Protein AF-A0A1T3NT53-F1 (afdb_monomer)

Solvent-accessible surface area (backbone atoms only — not comparable to full-atom values): 17287 Å² total; per-residue (Å²): 133,86,81,54,71,48,75,39,47,66,68,59,32,56,78,55,38,51,84,68,82,44,51,79,44,78,44,84,74,41,75,84,52,91,59,33,28,37,35,36,34,31,30,62,44,86,91,80,68,48,35,35,34,42,65,37,42,43,43,64,45,98,89,48,84,65,70,48,59,88,50,85,56,36,73,25,37,61,54,78,95,68,96,74,90,78,87,74,89,68,86,76,74,94,71,87,86,68,98,66,94,83,79,53,74,70,55,55,55,54,50,51,54,48,54,55,50,52,51,55,50,52,40,55,74,72,70,51,88,70,52,80,60,59,58,50,51,55,51,53,49,54,60,49,54,56,60,65,54,74,60,89,73,89,84,92,77,83,85,65,83,82,74,54,56,33,58,51,16,38,50,26,16,52,52,28,38,52,43,7,50,50,43,64,69,53,81,60,87,83,59,78,43,68,69,79,65,60,71,75,77,59,59,55,91,88,47,90,88,61,76,72,61,61,53,42,45,52,55,99,85,76,55,78,78,46,82,55,81,74,65,100,70,77,74,96,73,83,55,55,66,43,59,54,46,49,6,50,78,36,32,68,58,12,39,53,54,16,54,52,34,48,71,43,17,85,72,54,48,67,63,59,38,40,52,18,23,29,52,67,68,42,82,106

Structure (mmCIF, N/CA/C/O backbone):
data_AF-A0A1T3NT53-F1
#
_entry.id   AF-A0A1T3NT53-F1
#
loop_
_atom_site.group_PDB
_atom_site.id
_atom_site.type_symbol
_atom_site.label_atom_id
_atom_site.label_alt_id
_atom_site.label_comp_id
_atom_site.label_asym_id
_atom_site.label_entity_id
_atom_site.label_seq_id
_atom_site.pdbx_PDB_ins_code
_atom_site.Cartn_x
_atom_site.Cartn_y
_atom_site.Cartn_z
_atom_site.occupancy
_atom_site.B_iso_or_equiv
_atom_site.auth_seq_id
_atom_site.auth_comp_id
_atom_site.auth_asym_id
_atom_site.auth_atom_id
_atom_site.pdbx_PDB_model_num
ATOM 1 N N . MET A 1 1 ? -25.130 10.216 7.997 1.00 65.50 1 MET A N 1
ATOM 2 C CA . MET A 1 1 ? 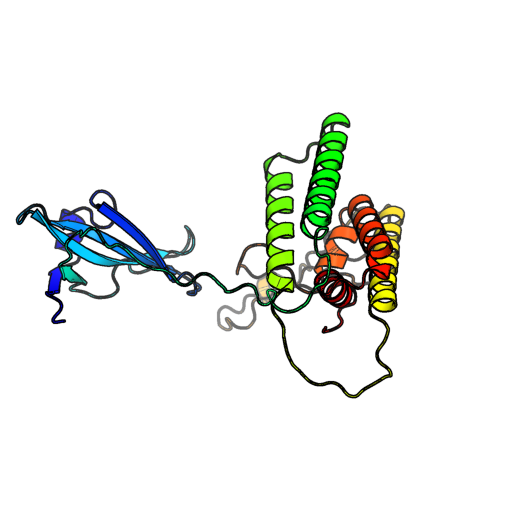-25.277 9.164 9.024 1.00 65.50 1 MET A CA 1
ATOM 3 C C . MET A 1 1 ? -24.486 9.624 10.227 1.00 65.50 1 MET A C 1
ATOM 5 O O . MET A 1 1 ? -23.387 10.117 10.024 1.00 65.50 1 MET A O 1
ATOM 9 N N . THR A 1 2 ? -25.055 9.567 11.427 1.00 86.31 2 THR A N 1
ATOM 10 C CA . THR A 1 2 ? -24.303 9.892 12.645 1.00 86.31 2 THR A CA 1
ATOM 11 C C . THR A 1 2 ? -23.442 8.686 12.985 1.00 86.31 2 THR A C 1
ATOM 13 O O . THR A 1 2 ? -23.982 7.598 13.173 1.00 86.31 2 THR A O 1
ATOM 16 N N . GLU A 1 3 ? -22.126 8.858 12.998 1.00 92.56 3 GLU A N 1
ATOM 17 C CA . GLU A 1 3 ? -21.204 7.818 13.446 1.00 92.56 3 GLU A CA 1
ATOM 18 C C . GLU A 1 3 ? -21.276 7.720 14.971 1.00 92.56 3 GLU A C 1
ATOM 20 O O . GLU A 1 3 ? -21.246 8.734 15.671 1.00 92.56 3 GLU A O 1
ATOM 25 N N . ILE A 1 4 ? -21.426 6.501 15.484 1.00 96.25 4 ILE A N 1
ATOM 26 C CA . ILE A 1 4 ? -21.336 6.240 16.919 1.00 96.25 4 ILE A CA 1
ATOM 27 C C . ILE A 1 4 ? -19.853 6.053 17.217 1.00 96.25 4 ILE A C 1
ATOM 29 O O . ILE A 1 4 ? -19.230 5.133 16.688 1.00 96.25 4 ILE A O 1
ATOM 33 N N . THR A 1 5 ? -19.287 6.940 18.028 1.00 97.00 5 THR A N 1
ATOM 34 C CA . THR A 1 5 ? -17.874 6.894 18.401 1.00 97.00 5 THR A CA 1
ATOM 35 C C . THR A 1 5 ? -17.696 6.500 19.860 1.00 97.00 5 THR A C 1
ATOM 37 O O . THR A 1 5 ? -18.559 6.746 20.707 1.00 97.00 5 THR A O 1
ATOM 40 N N . ARG A 1 6 ? -16.551 5.886 20.152 1.00 97.69 6 ARG A N 1
ATOM 41 C CA . ARG A 1 6 ? -16.070 5.597 21.502 1.00 97.69 6 ARG A CA 1
ATOM 42 C C . ARG A 1 6 ? -14.587 5.926 21.575 1.00 97.69 6 ARG A C 1
ATOM 44 O O . ARG A 1 6 ? -13.857 5.685 20.623 1.00 97.69 6 ARG A O 1
ATOM 51 N N . THR A 1 7 ? -14.157 6.492 22.689 1.00 97.88 7 THR A N 1
ATOM 52 C CA . THR A 1 7 ? -12.749 6.790 22.948 1.00 97.88 7 THR A CA 1
ATOM 53 C C . THR A 1 7 ? -12.118 5.673 23.765 1.00 97.88 7 THR A C 1
ATOM 55 O O . THR A 1 7 ? -12.769 5.180 24.687 1.00 97.88 7 THR A O 1
ATOM 58 N N . PHE A 1 8 ? -10.878 5.326 23.440 1.00 97.75 8 PHE A N 1
ATOM 59 C CA . PHE A 1 8 ? -10.041 4.392 24.189 1.00 97.75 8 PHE A CA 1
ATOM 60 C C . PHE A 1 8 ? -8.712 5.064 24.528 1.00 97.75 8 PHE A C 1
ATOM 62 O O . PHE A 1 8 ? -8.150 5.745 23.670 1.00 97.75 8 PHE A O 1
ATOM 69 N N . THR A 1 9 ? -8.212 4.916 25.750 1.00 98.12 9 THR A N 1
ATOM 70 C CA . THR A 1 9 ? -6.829 5.322 26.058 1.00 98.12 9 THR A CA 1
ATOM 71 C C . THR A 1 9 ? -5.839 4.328 25.453 1.00 98.12 9 THR A C 1
ATOM 73 O O . THR A 1 9 ? -6.219 3.226 25.054 1.00 98.12 9 THR A O 1
ATOM 76 N N . HIS A 1 10 ? -4.559 4.700 25.378 1.00 97.19 10 HIS A N 1
ATOM 77 C CA . HIS A 1 10 ? -3.515 3.765 24.931 1.00 97.19 10 HIS A CA 1
ATOM 78 C C . HIS A 1 10 ? -3.434 2.545 25.852 1.00 97.19 10 HIS A C 1
ATOM 80 O O . HIS A 1 10 ? -3.471 1.428 25.353 1.00 97.19 10 HIS A O 1
ATOM 86 N N . ASP A 1 11 ? -3.475 2.753 27.173 1.00 97.81 11 ASP A N 1
ATOM 87 C CA . ASP A 1 11 ? -3.488 1.666 28.163 1.00 97.81 11 ASP A CA 1
ATOM 88 C C . ASP A 1 11 ? -4.667 0.696 27.951 1.00 97.81 11 ASP A C 1
ATOM 90 O O . ASP A 1 11 ? -4.495 -0.517 28.023 1.00 97.81 11 ASP A O 1
ATOM 94 N N . GLU A 1 12 ? -5.867 1.210 27.650 1.00 97.56 12 GLU A N 1
ATOM 95 C CA . GLU A 1 12 ? -7.035 0.365 27.371 1.00 97.56 12 GLU A CA 1
ATOM 96 C C . GLU A 1 12 ? -6.852 -0.466 26.093 1.00 97.56 12 GLU A C 1
ATOM 98 O O . GLU A 1 12 ? -7.327 -1.596 26.033 1.00 97.56 12 GLU A O 1
ATOM 103 N N . LEU A 1 13 ? -6.194 0.071 25.060 1.00 97.12 13 LEU A N 1
ATOM 104 C CA . LEU A 1 13 ? -5.927 -0.667 23.819 1.00 97.12 13 LEU A CA 1
ATOM 105 C C . LEU A 1 13 ? -4.811 -1.701 23.992 1.00 97.12 13 LEU A C 1
ATOM 107 O O . LEU A 1 13 ? -4.937 -2.804 23.460 1.00 97.12 13 LEU A O 1
ATOM 111 N N . ASP A 1 14 ? -3.787 -1.383 24.781 1.00 96.56 14 ASP A N 1
ATOM 112 C CA . ASP A 1 14 ? -2.705 -2.306 25.131 1.00 96.56 14 ASP A CA 1
ATOM 113 C C . ASP A 1 14 ? -3.233 -3.480 25.974 1.00 96.56 14 ASP A C 1
ATOM 115 O O . ASP A 1 14 ? -2.904 -4.635 25.709 1.00 96.56 14 ASP A O 1
ATOM 119 N N . GLU A 1 15 ? -4.124 -3.228 26.943 1.00 97.44 15 GLU A N 1
ATOM 120 C CA . GLU A 1 15 ? -4.807 -4.287 27.708 1.00 97.44 15 GLU A CA 1
ATOM 121 C C . GLU A 1 15 ? -5.667 -5.204 26.821 1.00 97.44 15 GLU A C 1
ATOM 123 O O . GLU A 1 15 ? -5.891 -6.372 27.152 1.00 97.44 15 GLU A O 1
ATOM 128 N N . LEU A 1 16 ? -6.155 -4.674 25.699 1.00 96.56 16 LEU A N 1
ATOM 129 C CA . LEU A 1 16 ? -6.928 -5.398 24.695 1.00 96.56 16 LEU A CA 1
ATOM 130 C C . LEU A 1 16 ? -6.061 -6.023 23.596 1.00 96.56 16 LEU A C 1
ATOM 132 O O . LEU A 1 16 ? -6.639 -6.578 22.667 1.00 96.56 16 LEU A O 1
ATOM 136 N N . ASP A 1 17 ? -4.732 -5.912 23.666 1.00 96.88 17 ASP A N 1
ATOM 137 C CA . ASP A 1 17 ? -3.767 -6.289 22.620 1.00 96.88 17 ASP A CA 1
ATOM 138 C C . ASP A 1 17 ? -4.184 -5.845 21.202 1.00 96.88 17 ASP A C 1
ATOM 140 O O . ASP A 1 17 ? -4.142 -6.583 20.211 1.00 96.88 17 ASP A O 1
ATOM 144 N N . VAL A 1 18 ? -4.652 -4.602 21.108 1.00 96.06 18 VAL A N 1
ATOM 145 C CA . VAL A 1 18 ? -5.029 -3.938 19.860 1.00 96.06 18 VAL A CA 1
ATOM 146 C C . VAL A 1 18 ? -3.888 -2.990 19.482 1.00 96.06 18 VAL A C 1
ATOM 148 O O . VAL A 1 18 ? -3.525 -2.160 20.307 1.00 96.06 18 VAL A O 1
ATOM 151 N N . PRO A 1 19 ? -3.325 -3.058 18.259 1.00 94.69 19 PRO A N 1
ATOM 152 C CA . PRO A 1 19 ? -3.887 -3.669 17.055 1.00 94.69 19 PRO A CA 1
ATOM 153 C C . PRO A 1 19 ? -3.245 -5.014 16.654 1.00 94.69 19 PRO A C 1
ATOM 155 O O . PRO A 1 19 ? -3.213 -5.323 15.465 1.00 94.69 19 PRO A O 1
ATOM 158 N N . PHE A 1 20 ? -2.712 -5.810 17.588 1.00 92.25 20 PHE A N 1
ATOM 159 C CA . PHE A 1 20 ? -1.919 -7.001 17.250 1.00 92.25 20 PHE A CA 1
ATOM 160 C C . PHE A 1 20 ? -2.741 -8.304 17.238 1.00 92.25 20 PHE A C 1
ATOM 162 O O . PHE A 1 20 ? -3.079 -8.791 16.157 1.00 92.25 20 PHE A O 1
ATOM 169 N N . GLU A 1 21 ? -3.080 -8.900 18.384 1.00 91.50 21 GLU A N 1
ATOM 170 C CA . GLU A 1 21 ? -3.730 -10.224 18.429 1.00 91.50 21 GLU A CA 1
ATOM 171 C C . GLU A 1 21 ? -5.250 -10.168 18.211 1.00 91.50 21 GLU A C 1
ATOM 173 O O . GLU A 1 21 ? -5.842 -11.104 17.665 1.00 91.50 21 GLU A O 1
ATOM 178 N N . HIS A 1 22 ? -5.910 -9.075 18.602 1.00 91.00 22 HIS A N 1
ATOM 179 C CA . HIS A 1 22 ? -7.378 -9.021 18.693 1.00 91.00 22 HIS A CA 1
ATOM 180 C C . HIS A 1 22 ? -8.102 -8.346 17.513 1.00 91.00 22 HIS A C 1
ATOM 182 O O . HIS A 1 22 ? -9.292 -8.012 17.599 1.00 91.00 22 HIS A O 1
ATOM 188 N N . MET A 1 23 ? -7.424 -8.211 16.373 1.00 94.69 23 MET A N 1
ATOM 189 C CA . MET A 1 23 ? -8.011 -7.679 15.142 1.00 94.69 23 MET A CA 1
ATOM 190 C C . MET A 1 23 ? -8.844 -8.734 14.401 1.00 94.69 23 MET A C 1
ATOM 192 O O . MET A 1 23 ? -8.416 -9.860 14.168 1.00 94.69 23 MET A O 1
ATOM 196 N N . VAL A 1 24 ? -10.058 -8.355 14.002 1.00 92.94 24 VAL A N 1
ATOM 197 C CA . VAL A 1 24 ? -10.951 -9.153 13.146 1.00 92.94 24 VAL A CA 1
ATOM 198 C C . VAL A 1 24 ? -10.640 -8.904 11.671 1.00 92.94 24 VAL A C 1
ATOM 200 O O . VAL A 1 24 ? -10.678 -9.828 10.862 1.00 92.94 24 VAL A O 1
ATOM 203 N N . GLU A 1 25 ? -10.332 -7.655 11.325 1.00 90.56 25 GLU A N 1
ATOM 204 C CA . GLU A 1 25 ? -9.978 -7.225 9.972 1.00 90.56 25 GLU A CA 1
ATOM 205 C C . GLU A 1 25 ? -8.899 -6.139 10.042 1.00 90.56 25 GLU A C 1
ATOM 207 O O . GLU A 1 25 ? -8.938 -5.279 10.924 1.00 90.56 25 GLU A O 1
ATOM 212 N N . GLU A 1 26 ? -7.976 -6.145 9.083 1.00 92.94 26 GLU A N 1
ATOM 213 C CA . GLU A 1 26 ? -6.917 -5.147 8.931 1.00 92.94 26 GLU A CA 1
ATOM 214 C C . GLU A 1 26 ? -6.724 -4.814 7.451 1.00 92.94 26 GLU A C 1
ATOM 216 O O . GLU A 1 26 ? -6.698 -5.697 6.591 1.00 92.94 26 GLU A O 1
ATOM 221 N N . HIS A 1 27 ? -6.562 -3.526 7.162 1.00 90.81 27 HIS A N 1
ATOM 222 C CA . HIS A 1 27 ? -6.283 -3.009 5.834 1.00 90.81 27 HIS A CA 1
ATOM 223 C C . HIS A 1 27 ? -5.247 -1.887 5.910 1.00 90.81 27 HIS A C 1
ATOM 225 O O . HIS A 1 27 ? -5.360 -0.953 6.705 1.00 90.81 27 HIS A O 1
ATOM 231 N N . VAL A 1 28 ? -4.261 -1.929 5.016 1.00 91.69 28 VAL A N 1
ATOM 232 C CA . VAL A 1 28 ? -3.346 -0.802 4.813 1.00 91.69 28 VAL A CA 1
ATOM 233 C C . VAL A 1 28 ? -4.083 0.264 4.004 1.00 91.69 28 VAL A C 1
ATOM 235 O O . VAL A 1 28 ? -4.502 0.008 2.876 1.00 91.69 28 VAL A O 1
ATOM 238 N N . THR A 1 29 ? -4.264 1.451 4.584 1.00 88.00 29 THR A N 1
ATOM 239 C CA . THR A 1 29 ? -5.048 2.536 3.964 1.00 88.00 29 THR A CA 1
ATOM 240 C C . THR A 1 29 ? -4.194 3.561 3.238 1.00 88.00 29 THR A C 1
ATOM 242 O O . THR A 1 29 ? -4.645 4.122 2.242 1.00 88.00 29 THR A O 1
ATOM 245 N N . ASP A 1 30 ? -2.971 3.804 3.709 1.00 85.19 30 ASP A N 1
ATOM 246 C CA . ASP A 1 30 ? -2.082 4.796 3.111 1.00 85.19 30 ASP A CA 1
ATOM 247 C C . ASP A 1 30 ? -0.613 4.375 3.229 1.00 85.19 30 ASP A C 1
ATOM 249 O O . ASP A 1 30 ? -0.097 4.166 4.330 1.00 85.19 30 ASP A O 1
ATOM 253 N N . THR A 1 31 ? 0.060 4.274 2.081 1.00 84.88 31 THR A N 1
ATOM 254 C CA . THR A 1 31 ? 1.500 3.996 1.961 1.00 84.88 31 THR A CA 1
ATOM 255 C C . THR A 1 31 ? 2.276 5.169 1.357 1.00 84.88 31 THR A C 1
ATOM 257 O O . THR A 1 31 ? 3.417 5.000 0.931 1.00 84.88 31 THR A O 1
ATOM 260 N N . SER A 1 32 ? 1.653 6.342 1.226 1.00 81.75 32 SER A N 1
ATOM 261 C CA . SER A 1 32 ? 2.259 7.530 0.613 1.00 81.75 32 SER A CA 1
ATOM 262 C C . SER A 1 32 ? 3.238 8.251 1.543 1.00 81.75 32 SER A C 1
ATOM 264 O O . SER A 1 32 ? 4.080 9.026 1.081 1.00 81.75 32 SER A O 1
ATOM 266 N N . HIS A 1 33 ? 3.168 7.987 2.848 1.00 84.94 33 HIS A N 1
ATOM 267 C CA . HIS A 1 33 ? 4.083 8.566 3.819 1.00 84.94 33 HIS A CA 1
ATOM 268 C C . HIS A 1 33 ? 5.464 7.904 3.754 1.00 84.94 33 HIS A C 1
ATOM 270 O O . HIS A 1 33 ? 5.614 6.698 3.586 1.00 84.94 33 HIS A O 1
ATOM 276 N N . ARG A 1 34 ? 6.509 8.724 3.913 1.00 87.12 34 ARG A N 1
ATOM 277 C CA . ARG A 1 34 ? 7.907 8.279 3.804 1.00 87.12 34 ARG A CA 1
ATOM 278 C C . ARG A 1 34 ? 8.363 7.397 4.975 1.00 87.12 34 ARG A C 1
ATOM 280 O O . ARG A 1 34 ? 9.280 6.600 4.798 1.00 87.12 34 ARG A O 1
ATOM 287 N N . TRP A 1 35 ? 7.778 7.589 6.157 1.00 91.75 35 TRP A N 1
ATOM 288 C CA . TRP A 1 35 ? 8.306 7.066 7.426 1.00 91.75 35 TRP A CA 1
ATOM 289 C C . TRP A 1 35 ? 7.368 6.087 8.145 1.00 91.75 35 TRP A C 1
ATOM 291 O O . TRP A 1 35 ? 7.802 5.387 9.051 1.00 91.75 35 TRP A O 1
ATOM 301 N N . HIS A 1 36 ? 6.102 6.012 7.742 1.00 94.12 36 HIS A N 1
ATOM 302 C CA . HIS A 1 36 ? 5.119 5.097 8.316 1.00 94.12 36 HIS A CA 1
ATOM 303 C C . HIS A 1 36 ? 4.082 4.700 7.265 1.00 94.12 36 HIS A C 1
ATOM 305 O O . HIS A 1 36 ? 3.949 5.352 6.231 1.00 94.12 36 HIS A O 1
ATOM 311 N N . THR A 1 37 ? 3.322 3.654 7.542 1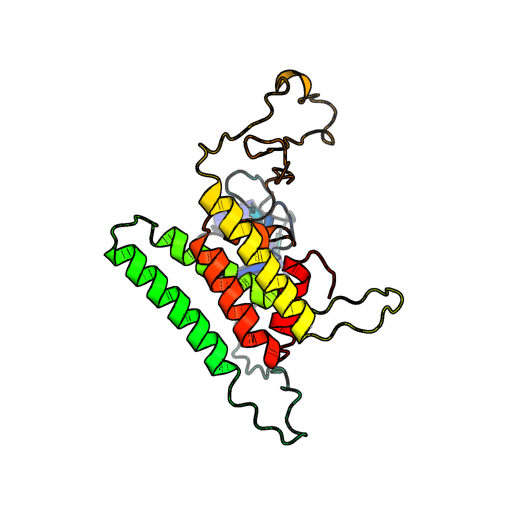.00 95.88 37 THR A N 1
ATOM 312 C CA . THR A 1 37 ? 2.096 3.295 6.831 1.00 95.88 37 THR A CA 1
ATOM 313 C C . THR A 1 37 ? 0.915 3.498 7.766 1.00 95.88 37 THR A C 1
ATOM 315 O O . THR A 1 37 ? 1.019 3.242 8.965 1.00 95.88 37 THR A O 1
ATOM 318 N N . THR A 1 38 ? -0.213 3.977 7.240 1.00 96.12 38 THR A N 1
ATOM 319 C CA . THR A 1 38 ? -1.447 4.091 8.030 1.00 96.12 38 THR A CA 1
ATOM 320 C C . THR A 1 38 ? -2.293 2.849 7.823 1.00 96.12 38 THR A C 1
ATOM 322 O O . THR A 1 38 ? -2.695 2.529 6.698 1.00 96.12 38 THR A O 1
ATOM 325 N N . HIS A 1 39 ? -2.605 2.178 8.919 1.00 96.38 39 HIS A N 1
ATOM 326 C CA . HIS A 1 39 ? -3.442 0.994 8.960 1.00 96.38 39 HIS A CA 1
ATOM 327 C C . HIS A 1 39 ? -4.823 1.370 9.501 1.00 96.38 39 HIS A C 1
ATOM 329 O O . HIS A 1 39 ? -4.972 2.302 10.295 1.00 96.38 39 HIS A O 1
ATOM 335 N N . GLU A 1 40 ? -5.845 0.670 9.030 1.00 96.88 40 GLU A N 1
ATOM 336 C CA . GLU A 1 40 ? -7.198 0.709 9.573 1.00 96.88 40 GLU A CA 1
ATOM 337 C C . GLU A 1 40 ? -7.647 -0.722 9.822 1.00 96.88 40 GLU A C 1
ATOM 339 O O . GLU A 1 40 ? -7.394 -1.619 9.019 1.00 96.88 40 GLU A O 1
ATOM 344 N N . GLY A 1 41 ? -8.346 -0.943 10.922 1.00 96.62 41 GLY A N 1
ATOM 345 C CA . GLY A 1 41 ? -8.814 -2.275 11.245 1.00 96.62 41 GLY A CA 1
ATOM 346 C C . GLY A 1 41 ? -9.932 -2.264 12.262 1.00 96.62 41 GLY A C 1
ATOM 347 O O . GLY A 1 41 ? -10.247 -1.233 12.860 1.00 96.62 41 GLY A O 1
ATOM 348 N N . VAL A 1 42 ? -10.557 -3.425 12.410 1.00 97.88 42 VAL A N 1
ATOM 349 C CA . VAL A 1 42 ? -11.729 -3.640 13.251 1.00 97.88 42 VAL A CA 1
ATOM 350 C C . VAL A 1 42 ? -11.389 -4.668 14.317 1.00 97.88 42 VAL A C 1
ATOM 352 O O . VAL A 1 42 ? -10.977 -5.771 13.977 1.00 97.88 42 VAL A O 1
ATOM 355 N N . PHE A 1 43 ? -11.612 -4.347 15.589 1.00 97.69 43 PHE A N 1
ATOM 356 C CA . PHE A 1 43 ? -11.509 -5.298 16.701 1.00 97.69 43 PHE A CA 1
ATOM 357 C C . PHE A 1 43 ? -12.869 -5.489 17.377 1.00 97.69 43 PHE A C 1
ATOM 359 O O . PHE A 1 43 ? -13.775 -4.662 17.229 1.00 97.69 43 PHE A O 1
ATOM 366 N N . ARG A 1 44 ? -13.029 -6.585 18.125 1.00 97.62 44 ARG A N 1
ATOM 367 C CA . ARG A 1 44 ? -14.233 -6.854 18.924 1.00 97.62 44 ARG A CA 1
ATOM 368 C C . ARG A 1 44 ? -13.947 -6.592 20.398 1.00 97.62 44 ARG A C 1
ATOM 370 O O . ARG A 1 44 ? -13.130 -7.282 20.995 1.00 97.62 44 ARG A O 1
ATOM 377 N N . HIS A 1 45 ? -14.652 -5.644 21.006 1.00 97.19 45 HIS A N 1
ATOM 378 C CA . HIS A 1 45 ? -14.445 -5.305 22.411 1.00 97.19 45 HIS A CA 1
ATOM 379 C C . HIS A 1 45 ? -15.019 -6.405 23.331 1.00 97.19 45 HIS A C 1
ATOM 381 O O . HIS A 1 45 ? -16.198 -6.756 23.209 1.00 97.19 45 HIS A O 1
ATOM 387 N N . PRO A 1 46 ? -14.241 -6.959 24.279 1.00 96.31 46 PRO A N 1
ATOM 388 C CA . PRO A 1 46 ? -14.641 -8.144 25.042 1.00 96.31 46 PRO A CA 1
ATOM 389 C C . PRO A 1 46 ? -15.787 -7.884 26.028 1.00 96.31 46 PRO A C 1
ATOM 391 O O . PRO A 1 46 ? -16.584 -8.785 26.282 1.00 96.31 46 PRO A O 1
ATOM 394 N N . ALA A 1 47 ? -15.912 -6.665 26.568 1.00 96.56 47 ALA A N 1
ATOM 395 C CA . ALA A 1 47 ? -16.919 -6.377 27.597 1.00 96.56 47 ALA A CA 1
ATOM 396 C C . ALA A 1 47 ? -18.352 -6.222 27.053 1.00 96.56 47 ALA A C 1
ATOM 398 O O . ALA A 1 47 ? -19.310 -6.531 27.757 1.00 96.56 47 ALA A O 1
ATOM 399 N N . ASP A 1 48 ? -18.516 -5.730 25.821 1.00 97.00 48 ASP A N 1
ATOM 400 C CA . ASP A 1 48 ? -19.831 -5.459 25.212 1.00 97.00 48 ASP A CA 1
ATOM 401 C C . ASP A 1 48 ? -20.079 -6.265 23.928 1.00 97.00 48 ASP A C 1
ATOM 403 O O . ASP A 1 48 ? -21.206 -6.312 23.431 1.00 97.00 48 ASP A O 1
ATOM 407 N N . GLY A 1 49 ? -19.047 -6.931 23.401 1.00 96.75 49 GLY A N 1
ATOM 408 C CA . GLY A 1 49 ? -19.107 -7.743 22.197 1.00 96.75 49 GLY A CA 1
ATOM 409 C C . GLY A 1 49 ? -19.280 -6.953 20.898 1.00 96.75 49 GLY A C 1
ATOM 410 O O . GLY A 1 49 ? -19.511 -7.602 19.873 1.00 96.75 49 GLY A O 1
ATOM 411 N N . ARG A 1 50 ? -19.198 -5.615 20.924 1.00 97.69 50 ARG A N 1
ATOM 412 C CA . ARG A 1 50 ? -19.343 -4.733 19.753 1.00 97.69 50 ARG A CA 1
ATOM 413 C C . ARG A 1 50 ? -18.039 -4.633 18.970 1.00 97.69 50 ARG A C 1
ATOM 415 O O . ARG A 1 50 ? -16.970 -4.941 19.492 1.00 97.69 50 ARG A O 1
ATOM 422 N N . HIS A 1 51 ? -18.137 -4.206 17.713 1.00 98.12 51 HIS A N 1
ATOM 423 C CA . HIS A 1 51 ? -16.979 -4.033 16.843 1.00 98.12 51 HIS A CA 1
ATOM 424 C C . HIS A 1 51 ? -16.638 -2.558 16.697 1.00 98.12 51 HIS A C 1
ATOM 426 O O . HIS A 1 51 ? -17.523 -1.721 16.510 1.00 98.12 51 HIS A O 1
ATOM 432 N N . TYR A 1 52 ? -15.349 -2.259 16.764 1.00 98.00 52 TYR A N 1
ATOM 433 C CA . TYR A 1 52 ? -14.828 -0.906 16.723 1.00 98.00 52 TYR A CA 1
ATOM 434 C C . TYR A 1 52 ? -13.723 -0.818 15.686 1.00 98.00 52 TYR A C 1
ATOM 436 O O . TYR A 1 52 ? -12.811 -1.641 15.659 1.00 98.00 52 TYR A O 1
ATOM 444 N N . ARG A 1 53 ? -13.828 0.192 14.829 1.00 97.88 53 ARG A N 1
ATOM 445 C CA . ARG A 1 53 ? -12.852 0.519 13.803 1.00 97.88 53 ARG A CA 1
ATOM 446 C C . ARG A 1 53 ? -11.912 1.604 14.299 1.00 97.88 53 ARG A C 1
ATOM 448 O O . ARG A 1 53 ? -12.380 2.643 14.770 1.00 97.88 53 ARG A O 1
ATOM 455 N N . ILE A 1 54 ? -10.617 1.371 14.150 1.00 97.62 54 ILE A N 1
ATOM 456 C CA . ILE A 1 54 ? -9.536 2.258 14.591 1.00 97.62 54 ILE A CA 1
ATOM 457 C C . ILE A 1 54 ? -8.496 2.436 13.489 1.00 97.62 54 ILE A C 1
ATOM 459 O O . ILE A 1 54 ? -8.445 1.652 12.540 1.00 97.62 54 ILE A O 1
ATOM 463 N N . ARG A 1 55 ? -7.655 3.464 13.633 1.00 97.25 55 ARG A N 1
ATOM 464 C CA . ARG A 1 55 ? -6.521 3.736 12.746 1.00 97.25 55 ARG A CA 1
ATOM 465 C C . ARG A 1 55 ? -5.246 3.873 13.569 1.00 97.25 55 ARG A C 1
ATOM 467 O O . ARG A 1 55 ? -5.271 4.526 14.610 1.00 97.25 55 ARG A O 1
ATOM 474 N N . TRP A 1 56 ? -4.159 3.290 13.082 1.00 97.31 56 TRP A N 1
ATOM 475 C CA . TRP A 1 56 ? -2.838 3.342 13.713 1.00 97.31 56 TRP A CA 1
ATOM 476 C C . TRP A 1 56 ? -1.741 3.470 12.657 1.00 97.31 56 TRP A C 1
ATOM 478 O O . TRP A 1 56 ? -1.995 3.325 11.455 1.00 97.31 56 TRP A O 1
ATOM 488 N N . GLN A 1 57 ? -0.528 3.779 13.101 1.00 96.81 57 GLN A N 1
ATOM 489 C CA . GLN A 1 57 ? 0.654 3.866 12.253 1.00 96.81 57 GLN A CA 1
ATOM 490 C C . GLN A 1 57 ? 1.596 2.699 12.523 1.00 96.81 57 GLN A C 1
ATOM 492 O O . GLN A 1 57 ? 1.827 2.329 13.668 1.00 96.81 57 GLN A O 1
ATO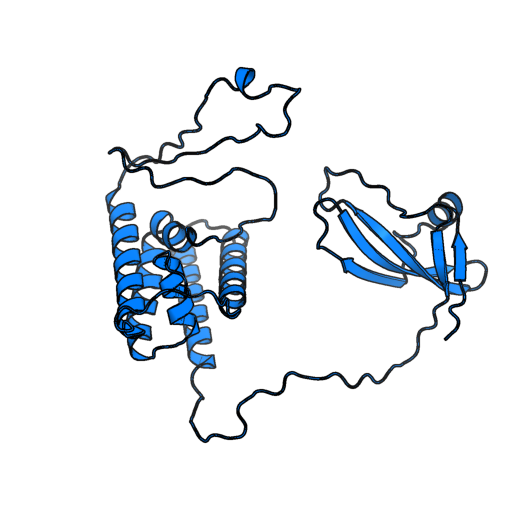M 497 N N . MET A 1 58 ? 2.172 2.146 11.462 1.00 95.88 58 MET A N 1
ATOM 498 C CA . MET A 1 58 ? 3.282 1.200 11.552 1.00 95.88 58 MET A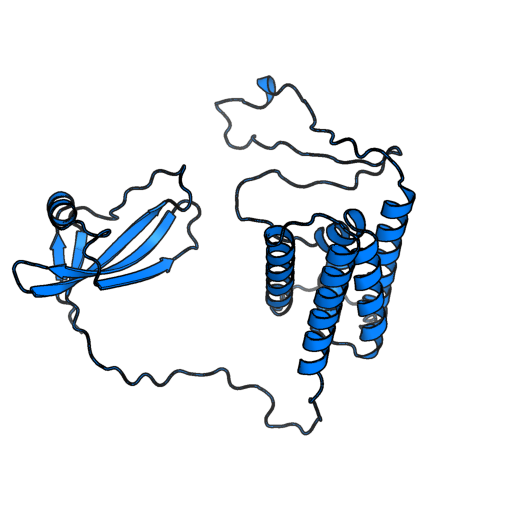 CA 1
ATOM 499 C C . MET A 1 58 ? 4.514 1.824 10.902 1.00 95.88 58 MET A C 1
ATOM 501 O O . MET A 1 58 ? 4.372 2.509 9.884 1.00 95.88 58 MET A O 1
ATOM 505 N N . PRO A 1 59 ? 5.726 1.602 11.431 1.00 95.44 59 PRO A N 1
ATOM 506 C CA . PRO A 1 59 ? 6.926 2.129 10.804 1.00 95.44 59 PRO A CA 1
ATOM 507 C C . PRO A 1 59 ? 7.100 1.495 9.421 1.00 95.44 59 PRO A C 1
ATOM 509 O O . PRO A 1 59 ? 6.910 0.291 9.244 1.00 95.44 59 PRO A O 1
ATOM 512 N N . ALA A 1 60 ? 7.481 2.295 8.421 1.00 90.88 60 ALA A N 1
ATOM 513 C CA . ALA A 1 60 ? 7.608 1.795 7.048 1.00 90.88 60 ALA A CA 1
ATOM 514 C C . ALA A 1 60 ? 8.790 0.816 6.884 1.00 90.88 60 ALA A C 1
ATOM 516 O O . ALA A 1 60 ? 8.867 0.082 5.898 1.00 90.88 60 ALA A O 1
ATOM 517 N N . THR A 1 61 ? 9.725 0.804 7.841 1.00 87.94 61 THR A N 1
ATOM 518 C CA . THR A 1 61 ? 10.856 -0.131 7.915 1.00 87.94 61 THR A CA 1
ATOM 519 C C . THR A 1 61 ? 11.166 -0.490 9.371 1.00 87.94 61 THR A C 1
ATOM 521 O O . THR A 1 61 ? 10.935 0.320 10.261 1.00 87.94 61 THR A O 1
ATOM 524 N N . GLU A 1 62 ? 11.790 -1.647 9.616 1.00 85.50 62 GLU A N 1
ATOM 525 C CA . GLU A 1 62 ? 12.145 -2.146 10.965 1.00 85.50 62 GLU A CA 1
ATOM 526 C C . GLU A 1 62 ? 13.046 -1.212 11.796 1.00 85.50 62 GLU A C 1
ATOM 528 O O . GLU A 1 62 ? 13.180 -1.393 13.001 1.00 85.50 62 GLU A O 1
ATOM 533 N N . ARG A 1 63 ? 13.716 -0.237 11.166 1.00 88.38 63 ARG A N 1
ATOM 534 C CA . ARG A 1 63 ? 14.646 0.691 11.838 1.00 88.38 63 ARG A CA 1
ATOM 535 C C . ARG A 1 63 ? 14.042 2.061 12.135 1.00 88.38 63 ARG A C 1
ATOM 537 O O . ARG A 1 63 ? 14.778 2.963 12.528 1.00 88.38 63 ARG A O 1
ATOM 544 N N . GLN A 1 64 ? 12.758 2.249 11.859 1.00 90.56 64 GLN A N 1
ATOM 545 C CA . GLN A 1 64 ? 12.066 3.510 12.092 1.00 90.56 64 GLN A CA 1
ATOM 546 C C . GLN A 1 64 ? 11.212 3.397 13.348 1.00 90.56 64 GLN A C 1
ATOM 548 O O . GLN A 1 64 ? 10.553 2.387 13.570 1.00 90.56 64 GLN A O 1
ATOM 553 N N . GLU A 1 65 ? 11.227 4.455 14.147 1.00 90.62 65 GLU A N 1
ATOM 554 C CA . GLU A 1 65 ? 10.307 4.636 15.262 1.00 90.62 65 GLU A CA 1
ATOM 555 C C . GLU A 1 65 ? 9.149 5.518 14.782 1.00 90.62 65 GLU A C 1
ATOM 557 O O . GLU A 1 65 ? 9.360 6.503 14.066 1.00 90.62 65 GLU A O 1
ATOM 562 N N . CYS A 1 66 ? 7.922 5.158 15.147 1.00 93.62 66 CYS A N 1
ATOM 563 C CA . CYS A 1 66 ? 6.755 6.016 14.991 1.00 93.62 66 CYS A CA 1
ATOM 564 C C . CYS A 1 66 ? 5.809 5.811 16.170 1.00 93.62 66 CYS A C 1
ATOM 566 O O . CYS A 1 66 ? 5.748 4.721 16.741 1.00 93.62 66 CYS A O 1
ATOM 568 N N . ASP A 1 67 ? 5.049 6.850 16.501 1.00 94.44 67 ASP A N 1
ATOM 569 C CA . ASP A 1 67 ? 3.964 6.725 17.463 1.00 94.44 67 ASP A CA 1
ATOM 570 C C . ASP A 1 67 ? 2.876 5.833 16.856 1.00 94.44 67 ASP A C 1
ATOM 572 O O . ASP A 1 67 ? 2.349 6.126 15.783 1.00 94.44 67 ASP A O 1
ATOM 576 N N . LEU A 1 68 ? 2.548 4.730 17.534 1.00 95.44 68 LEU A N 1
ATOM 577 C CA . LEU A 1 68 ? 1.527 3.785 17.071 1.00 95.44 68 LEU A CA 1
ATOM 578 C C . LEU A 1 68 ? 0.169 4.487 16.907 1.00 95.44 68 LEU A C 1
ATOM 580 O O . LEU A 1 68 ? -0.547 4.285 15.924 1.00 95.44 68 LEU A O 1
ATOM 584 N N . TRP A 1 69 ? -0.163 5.360 17.857 1.00 96.56 69 TRP A N 1
ATOM 585 C CA . TRP A 1 69 ? -1.452 6.029 17.948 1.00 96.56 69 TRP A CA 1
ATOM 586 C C . TRP A 1 69 ? -1.375 7.497 17.530 1.00 96.56 69 TRP A C 1
ATOM 588 O O . TRP A 1 69 ? -0.549 8.262 18.014 1.00 96.56 69 TRP A O 1
ATOM 598 N N . LEU A 1 70 ? -2.312 7.916 16.676 1.00 90.62 70 LEU A N 1
ATOM 599 C CA . LEU A 1 70 ? -2.401 9.297 16.181 1.00 90.62 70 LEU A CA 1
ATOM 600 C C . LEU A 1 70 ? -2.879 10.300 17.242 1.00 90.62 70 LEU A C 1
ATOM 602 O O . LEU A 1 70 ? -2.608 11.496 17.133 1.00 90.62 70 LEU A O 1
ATOM 606 N N . THR A 1 71 ? -3.663 9.833 18.215 1.00 94.88 71 THR A N 1
ATOM 607 C CA . THR A 1 71 ? -4.276 10.651 19.267 1.00 94.88 71 THR A CA 1
ATOM 608 C C . THR A 1 71 ? -4.349 9.868 20.572 1.00 94.88 71 THR A C 1
ATOM 610 O O . THR A 1 71 ? -4.416 8.640 20.555 1.00 94.88 71 THR A O 1
ATOM 613 N N . ASP A 1 72 ? -4.396 10.578 21.698 1.00 94.81 72 ASP A N 1
ATOM 614 C CA . ASP A 1 72 ? -4.755 10.024 23.006 1.00 94.81 72 ASP A CA 1
ATOM 615 C C . ASP A 1 72 ? -5.831 10.922 23.651 1.00 94.81 72 ASP A C 1
ATOM 617 O O . ASP A 1 72 ? -5.570 12.109 23.885 1.00 94.81 72 ASP A O 1
ATOM 621 N N . PRO A 1 73 ? -7.064 10.429 23.872 1.00 97.12 73 PRO A N 1
ATOM 622 C CA . PRO A 1 73 ? -7.526 9.076 23.565 1.00 97.12 73 PRO A CA 1
ATOM 623 C C . PRO A 1 73 ? -7.680 8.814 22.056 1.00 97.12 73 PRO A C 1
ATOM 625 O O . PRO A 1 73 ? -7.879 9.726 21.245 1.00 97.12 73 PRO A O 1
ATOM 628 N N . VAL A 1 74 ? -7.629 7.541 21.672 1.00 97.56 74 VAL A N 1
ATOM 629 C CA . VAL A 1 74 ? -7.926 7.051 20.323 1.00 97.56 74 VAL A CA 1
ATOM 630 C C . VAL A 1 74 ? -9.435 7.048 20.112 1.00 97.56 74 VAL A C 1
ATOM 632 O O . VAL A 1 74 ? -10.192 6.453 20.879 1.00 97.56 74 VAL A O 1
ATOM 635 N N . VAL A 1 75 ? -9.894 7.710 19.051 1.00 97.81 75 VAL A N 1
ATOM 636 C CA . VAL A 1 75 ? -11.311 7.730 18.671 1.00 97.81 75 VAL A CA 1
ATOM 637 C C . VAL A 1 75 ? -11.606 6.543 17.758 1.00 97.81 75 VAL A C 1
ATOM 639 O O . VAL A 1 75 ? -11.151 6.502 16.617 1.00 97.81 75 VAL A O 1
ATOM 642 N N . ALA A 1 76 ? -12.408 5.603 18.243 1.00 97.25 76 ALA A N 1
ATOM 643 C CA . ALA A 1 76 ? -12.897 4.469 17.477 1.00 97.25 76 ALA A CA 1
ATOM 644 C C . ALA A 1 76 ? -14.338 4.684 17.000 1.00 97.25 76 ALA A C 1
ATOM 646 O O . ALA A 1 76 ? -15.154 5.309 17.684 1.00 97.25 76 ALA A O 1
ATOM 647 N N . VAL A 1 77 ? -14.673 4.112 15.845 1.00 97.81 77 VAL A N 1
ATOM 648 C CA . VAL A 1 77 ? -16.026 4.146 15.268 1.00 97.81 77 VAL A CA 1
ATOM 649 C C . VAL A 1 77 ? -16.675 2.777 15.436 1.00 97.81 77 VAL A C 1
ATOM 651 O O . VAL A 1 77 ? -16.110 1.778 15.001 1.00 97.81 77 VAL A O 1
ATOM 654 N N . GLU A 1 78 ? -17.857 2.708 16.046 1.00 97.56 78 GLU A N 1
ATOM 655 C CA . GLU A 1 78 ? -18.623 1.460 16.133 1.00 97.56 78 GLU A CA 1
ATOM 656 C C . GLU A 1 78 ? -19.077 1.024 14.731 1.00 97.56 78 GLU A C 1
ATOM 658 O O . GLU A 1 78 ? -19.656 1.812 13.977 1.00 97.56 78 GLU A O 1
ATOM 663 N N . VAL A 1 79 ? -18.814 -0.234 14.378 1.00 97.38 79 VAL A N 1
ATOM 664 C CA . VAL A 1 79 ? -19.140 -0.816 13.070 1.00 97.38 79 VAL A CA 1
ATOM 665 C C . VAL A 1 79 ? -19.928 -2.116 13.225 1.00 97.38 79 VAL A C 1
ATOM 667 O O . VAL A 1 79 ? -19.839 -2.814 14.231 1.00 97.38 79 VAL A O 1
ATOM 670 N N . GLU A 1 80 ? -20.718 -2.456 12.211 1.00 95.88 80 GLU A N 1
ATOM 671 C CA . GLU A 1 80 ? -21.462 -3.714 12.131 1.00 95.88 80 GLU A CA 1
ATOM 672 C C . GLU A 1 80 ? -21.199 -4.341 10.761 1.00 95.88 80 GLU A C 1
ATOM 674 O O . GLU A 1 80 ? -21.339 -3.671 9.734 1.00 95.88 80 GLU A O 1
ATOM 679 N N . GLN A 1 81 ? -20.843 -5.627 10.731 1.00 92.94 81 GLN A N 1
ATOM 680 C CA . GLN A 1 81 ? -20.674 -6.350 9.475 1.00 92.94 81 GLN A CA 1
ATOM 681 C C . GLN A 1 81 ? -22.047 -6.571 8.830 1.00 92.94 81 GLN A C 1
ATOM 683 O O . GLN A 1 81 ? -22.926 -7.212 9.406 1.00 92.94 81 GLN A O 1
ATOM 688 N N . ARG A 1 82 ? -22.241 -6.045 7.618 1.00 91.56 82 ARG A N 1
ATOM 689 C CA . ARG A 1 82 ? -23.466 -6.244 6.836 1.00 91.56 82 ARG A CA 1
ATOM 690 C C . ARG A 1 82 ? -23.119 -6.783 5.455 1.00 91.56 82 ARG A C 1
ATOM 692 O O . ARG A 1 82 ? -22.197 -6.259 4.831 1.00 91.56 82 ARG A O 1
ATOM 699 N N . PRO A 1 83 ? -23.859 -7.782 4.941 1.00 81.38 83 PRO A N 1
ATOM 700 C CA . PRO A 1 83 ? -23.698 -8.197 3.558 1.00 81.38 83 PRO A CA 1
ATOM 701 C C . PRO A 1 83 ? -24.077 -7.022 2.654 1.00 81.38 83 PRO A C 1
ATOM 703 O O . PRO A 1 83 ? -25.221 -6.566 2.649 1.00 81.38 83 PRO A O 1
ATOM 706 N N . VAL A 1 84 ? -23.100 -6.514 1.911 1.00 84.94 84 VAL A N 1
ATOM 707 C CA . VAL A 1 84 ? -23.289 -5.434 0.944 1.00 84.94 84 VAL A CA 1
ATOM 708 C C . VAL A 1 84 ? -23.115 -5.984 -0.463 1.00 84.94 84 VAL A C 1
ATOM 710 O O . VAL A 1 84 ? -22.051 -6.469 -0.837 1.00 84.94 84 VAL A O 1
ATOM 713 N N . THR A 1 85 ? -24.174 -5.902 -1.265 1.00 84.56 85 THR A N 1
ATOM 714 C CA . THR A 1 85 ? -24.095 -6.161 -2.704 1.00 84.56 85 THR A CA 1
ATOM 715 C C . THR A 1 85 ? -23.578 -4.890 -3.371 1.00 84.56 85 THR A C 1
ATOM 717 O O . THR A 1 85 ? -24.351 -3.980 -3.668 1.00 84.56 85 THR A O 1
ATOM 720 N N . ALA A 1 86 ? -22.263 -4.779 -3.545 1.00 80.31 86 ALA A N 1
ATOM 721 C CA . ALA A 1 86 ? -21.670 -3.617 -4.197 1.00 80.31 86 ALA A CA 1
ATOM 722 C C . ALA A 1 86 ? -21.651 -3.814 -5.721 1.00 80.31 86 ALA A C 1
ATOM 724 O O . ALA A 1 86 ? -20.972 -4.699 -6.239 1.00 80.31 86 ALA A O 1
ATOM 725 N N . MET A 1 87 ? -22.389 -2.970 -6.444 1.00 61.97 87 MET A N 1
ATOM 726 C CA . MET A 1 87 ? -22.173 -2.777 -7.878 1.00 61.97 87 MET A CA 1
ATOM 727 C C . MET A 1 87 ? -20.952 -1.871 -8.027 1.00 61.97 87 MET A C 1
ATOM 729 O O . MET A 1 87 ? -20.995 -0.713 -7.613 1.00 61.97 87 MET A O 1
ATOM 733 N N . GLN A 1 88 ? -19.863 -2.400 -8.578 1.00 61.94 88 GLN A N 1
ATOM 734 C CA . GLN A 1 88 ? -18.665 -1.617 -8.868 1.00 61.94 88 GLN A CA 1
ATOM 735 C C . GLN A 1 88 ? -18.618 -1.238 -10.346 1.00 61.94 88 GLN A C 1
ATOM 737 O O . GLN A 1 88 ? -18.998 -2.023 -11.217 1.00 61.94 88 GLN A O 1
ATOM 742 N N . TRP A 1 89 ? -18.133 -0.032 -10.621 1.00 51.12 89 TRP A N 1
ATOM 743 C CA . TRP A 1 89 ? -17.845 0.396 -11.980 1.00 51.12 89 TRP A CA 1
ATOM 744 C C . TRP A 1 89 ? -16.575 -0.294 -12.454 1.00 51.12 89 TRP A C 1
ATOM 746 O O . TRP A 1 89 ? -15.511 -0.161 -11.853 1.00 51.12 89 TRP A O 1
ATOM 756 N N . VAL A 1 90 ? -16.715 -1.051 -13.531 1.00 64.62 90 VAL A N 1
ATOM 757 C CA . VAL A 1 90 ? -15.599 -1.632 -14.271 1.00 64.62 90 VAL A CA 1
ATOM 758 C C . VAL A 1 90 ? -15.233 -0.620 -15.360 1.00 64.62 90 VAL A C 1
ATOM 760 O O . VAL A 1 90 ? -16.159 -0.027 -15.927 1.00 64.62 90 VAL A O 1
ATOM 763 N N . PRO A 1 91 ? -13.941 -0.371 -15.648 1.00 55.84 91 PRO A N 1
ATOM 764 C CA . PRO A 1 91 ? -13.555 0.449 -16.788 1.00 55.84 91 PRO A CA 1
ATOM 765 C C . PRO A 1 91 ? -14.294 -0.031 -18.035 1.00 55.84 91 PRO A C 1
ATOM 767 O O . PRO A 1 91 ? -14.297 -1.223 -18.344 1.00 55.84 91 PRO A O 1
ATOM 770 N N . VAL A 1 92 ? -14.974 0.893 -18.706 1.00 73.19 92 VAL A N 1
ATOM 771 C CA . VAL A 1 92 ? -15.555 0.618 -20.015 1.00 73.19 92 VAL A CA 1
ATOM 772 C C . VAL A 1 92 ? -14.378 0.623 -20.975 1.00 73.19 92 VAL A C 1
ATOM 774 O O . VAL A 1 92 ? -13.759 1.668 -21.156 1.00 73.19 92 VAL A O 1
ATOM 777 N N . ASP A 1 93 ? -14.035 -0.531 -21.545 1.00 55.59 93 ASP A N 1
ATOM 778 C CA . ASP A 1 93 ? -13.096 -0.561 -22.662 1.00 55.59 93 ASP A CA 1
ATOM 779 C C . ASP A 1 93 ? -13.659 0.359 -23.758 1.00 55.59 93 ASP A C 1
ATOM 781 O O . ASP A 1 93 ? -14.726 0.092 -24.320 1.00 55.59 93 ASP A O 1
ATOM 785 N N . GLU A 1 94 ? -12.967 1.464 -24.047 1.00 53.16 94 GLU A N 1
ATOM 786 C CA . GLU A 1 94 ? -13.237 2.332 -25.199 1.00 53.16 94 GLU A CA 1
ATOM 787 C C . GLU A 1 94 ? -12.878 1.582 -26.493 1.00 53.16 94 GLU A C 1
ATOM 789 O O . GLU A 1 94 ? -11.905 1.894 -27.169 1.00 53.16 94 GLU A O 1
ATOM 794 N N . ALA A 1 95 ? -13.633 0.534 -26.827 1.00 51.16 95 ALA A N 1
ATOM 795 C CA . ALA A 1 95 ? -13.601 -0.118 -28.134 1.00 51.16 95 ALA A CA 1
ATOM 796 C C . ALA A 1 95 ? -14.810 -1.048 -28.347 1.00 51.16 95 ALA A C 1
ATOM 798 O O . ALA A 1 95 ? -14.665 -2.200 -28.751 1.00 51.16 95 ALA A O 1
ATOM 799 N N . ILE A 1 96 ? -16.027 -0.550 -28.138 1.00 49.38 96 ILE A N 1
ATOM 800 C CA . ILE A 1 96 ? -17.187 -1.073 -28.874 1.00 49.38 96 ILE A CA 1
ATOM 801 C C . ILE A 1 96 ? -17.813 0.097 -29.623 1.00 49.38 96 ILE A C 1
ATOM 803 O O . ILE A 1 96 ? -18.897 0.533 -29.280 1.00 49.38 96 ILE A O 1
ATOM 807 N N . ASP A 1 97 ? -17.055 0.659 -30.568 1.00 53.16 97 ASP A N 1
ATOM 808 C CA . ASP A 1 97 ? -17.577 1.307 -31.781 1.00 53.16 97 ASP A CA 1
ATOM 809 C C . ASP A 1 97 ? -16.427 1.697 -32.731 1.00 53.16 97 ASP A C 1
ATOM 811 O O . ASP A 1 97 ? -16.221 2.853 -33.079 1.00 53.16 97 ASP A O 1
ATOM 815 N N . ALA A 1 98 ? -15.650 0.703 -33.171 1.00 46.75 98 ALA A N 1
ATOM 816 C CA . ALA A 1 98 ? -14.994 0.715 -34.481 1.00 46.75 98 ALA A CA 1
ATOM 817 C C . ALA A 1 98 ? -14.501 -0.699 -34.801 1.00 46.75 98 ALA A C 1
ATOM 819 O O . ALA A 1 98 ? -13.677 -1.269 -34.092 1.00 46.75 98 ALA A O 1
ATOM 820 N N . ALA A 1 99 ? -15.014 -1.277 -35.883 1.00 51.47 99 ALA A N 1
ATOM 821 C CA . ALA A 1 99 ? -14.527 -2.534 -36.422 1.00 51.47 99 ALA A CA 1
ATOM 822 C C . ALA A 1 99 ? -13.026 -2.433 -36.758 1.00 51.47 99 ALA A C 1
ATOM 824 O O . ALA A 1 99 ? -12.649 -1.768 -37.719 1.00 51.47 99 ALA A O 1
ATOM 825 N N . SER A 1 100 ? -12.182 -3.118 -35.987 1.00 44.41 100 SER A N 1
ATOM 826 C CA . SER A 1 100 ? -10.802 -3.441 -36.356 1.00 44.41 100 SER A CA 1
ATOM 827 C C . SER A 1 100 ? -10.372 -4.724 -35.624 1.00 44.41 100 SER A C 1
ATOM 829 O O . SER A 1 100 ? -10.705 -4.880 -34.446 1.00 44.41 100 SER A O 1
ATOM 831 N N . PRO A 1 101 ? -9.704 -5.691 -36.281 1.00 47.41 101 PRO A N 1
ATOM 832 C CA . PRO A 1 101 ? -9.431 -7.002 -35.702 1.00 47.41 101 PRO A CA 1
ATOM 833 C C . PRO A 1 101 ? -8.231 -6.936 -34.747 1.00 47.41 101 PRO A C 1
ATOM 835 O O . PRO A 1 101 ? -7.127 -7.348 -35.084 1.00 47.41 101 PRO A O 1
ATOM 838 N N . VAL A 1 102 ? -8.439 -6.438 -33.529 1.00 46.75 102 VAL A N 1
ATOM 839 C CA . VAL A 1 102 ? -7.438 -6.513 -32.455 1.00 46.75 102 VAL A CA 1
ATOM 840 C C . VAL A 1 102 ? -7.610 -7.846 -31.734 1.00 46.75 102 VAL A C 1
ATOM 842 O O . VAL A 1 102 ? -8.352 -7.964 -30.762 1.00 46.75 102 VAL A O 1
ATOM 845 N N . ARG A 1 103 ? -6.950 -8.888 -32.245 1.00 46.16 103 ARG A N 1
ATOM 846 C CA . ARG A 1 103 ? -6.879 -10.201 -31.580 1.00 46.16 103 ARG A CA 1
ATOM 847 C C . ARG A 1 103 ? -5.452 -10.643 -31.235 1.00 46.16 103 ARG A C 1
ATOM 849 O O . ARG A 1 103 ? -5.274 -11.786 -30.837 1.00 46.16 103 ARG A O 1
ATOM 856 N N . GLU A 1 104 ? -4.460 -9.753 -31.327 1.00 52.22 104 GLU A N 1
ATOM 857 C CA . GLU A 1 104 ? -3.032 -10.130 -31.251 1.00 52.22 104 GLU A CA 1
ATOM 858 C C . GLU A 1 104 ? -2.220 -9.473 -30.112 1.00 52.22 104 GLU A C 1
ATOM 860 O O . GLU A 1 104 ? -1.093 -9.884 -29.845 1.00 52.22 104 GLU A O 1
ATOM 865 N N . SER A 1 105 ? -2.760 -8.517 -29.346 1.00 54.62 105 SER A N 1
ATOM 866 C CA . SER A 1 105 ? -1.982 -7.885 -28.257 1.00 54.62 105 SER A CA 1
ATOM 867 C C . SER A 1 105 ? -1.715 -8.827 -27.076 1.00 54.62 105 SER A C 1
ATOM 869 O O . SER A 1 105 ? -0.684 -8.728 -26.411 1.00 54.62 105 SER A O 1
ATOM 871 N N . ARG A 1 106 ? -2.603 -9.800 -26.839 1.00 48.44 106 ARG A N 1
ATOM 872 C CA . ARG A 1 106 ? -2.417 -10.815 -25.793 1.00 48.44 106 ARG A CA 1
ATOM 873 C C . ARG A 1 106 ? -1.308 -11.815 -26.149 1.00 48.44 106 ARG A C 1
ATOM 875 O O . ARG A 1 106 ? -0.579 -12.245 -25.262 1.00 48.44 106 ARG A O 1
ATOM 882 N N . THR A 1 107 ? -1.107 -12.090 -27.441 1.00 59.50 107 THR A N 1
ATOM 883 C CA . THR A 1 107 ? -0.062 -13.013 -27.912 1.00 59.50 107 THR A CA 1
ATOM 884 C C . THR A 1 107 ? 1.342 -12.416 -27.837 1.00 59.50 107 THR A C 1
ATOM 886 O O . THR A 1 107 ? 2.295 -13.148 -27.591 1.00 59.50 107 THR A O 1
ATOM 889 N N . THR A 1 108 ? 1.504 -11.095 -27.974 1.00 58.38 108 THR A N 1
ATOM 890 C CA . THR A 1 108 ? 2.830 -10.454 -27.870 1.00 58.38 108 THR A CA 1
ATOM 891 C C . THR A 1 108 ? 3.408 -10.572 -26.459 1.00 58.38 108 THR A C 1
ATOM 893 O O . THR A 1 108 ? 4.579 -10.909 -26.296 1.00 58.38 108 THR A O 1
ATOM 896 N N . TRP A 1 109 ? 2.585 -10.378 -25.426 1.00 59.88 109 TRP A N 1
ATOM 897 C CA . TRP A 1 109 ? 3.024 -10.516 -24.034 1.00 59.88 109 TRP A CA 1
ATOM 898 C C . TRP A 1 109 ? 3.279 -11.965 -23.628 1.00 59.88 109 TRP A C 1
ATOM 900 O O . TRP A 1 109 ? 4.246 -12.236 -22.919 1.00 59.88 109 TRP A O 1
ATOM 910 N N . GLU A 1 110 ? 2.460 -12.898 -24.116 1.00 61.62 110 GLU A N 1
ATOM 911 C CA . GLU A 1 110 ? 2.678 -14.334 -23.918 1.00 61.62 110 GLU A CA 1
ATOM 912 C C . GLU A 1 110 ? 3.984 -14.793 -24.591 1.00 61.62 110 GLU A C 1
ATOM 914 O O . GLU A 1 110 ? 4.734 -15.560 -23.991 1.00 61.62 110 GLU A O 1
ATOM 919 N N . HIS A 1 111 ? 4.334 -14.255 -25.767 1.00 57.53 111 HIS A N 1
ATOM 920 C CA . HIS A 1 111 ? 5.619 -14.528 -26.420 1.00 57.53 111 HIS A CA 1
ATOM 921 C C . HIS A 1 111 ? 6.820 -13.912 -25.690 1.00 57.53 111 HIS A C 1
ATOM 923 O O . HIS A 1 111 ? 7.844 -14.578 -25.561 1.00 57.53 111 HIS A O 1
ATOM 929 N N . ILE A 1 112 ? 6.714 -12.679 -25.178 1.00 60.16 112 ILE A N 1
ATOM 930 C CA . ILE A 1 112 ? 7.797 -12.050 -24.400 1.00 60.16 112 ILE A CA 1
ATOM 931 C C . ILE A 1 112 ? 8.024 -12.814 -23.089 1.00 60.16 112 ILE A C 1
ATOM 933 O O . ILE A 1 112 ? 9.162 -13.136 -22.754 1.00 60.16 112 ILE A O 1
ATOM 937 N N . ALA A 1 113 ? 6.952 -13.163 -22.372 1.00 62.81 113 ALA A N 1
ATOM 938 C CA . ALA A 1 113 ? 7.049 -13.964 -21.155 1.00 62.81 113 ALA A CA 1
ATOM 939 C C . ALA A 1 113 ? 7.632 -15.359 -21.440 1.00 62.81 113 ALA A C 1
ATOM 941 O O . ALA A 1 113 ? 8.514 -15.805 -20.709 1.00 62.81 113 ALA A O 1
ATOM 942 N N . ALA A 1 114 ? 7.210 -16.014 -22.528 1.00 64.75 114 ALA A N 1
ATOM 943 C CA . ALA A 1 114 ? 7.751 -17.307 -22.942 1.00 64.75 114 ALA A CA 1
ATOM 944 C C . ALA A 1 114 ? 9.240 -17.235 -23.326 1.00 64.75 114 ALA A C 1
ATOM 946 O O . ALA A 1 114 ? 9.996 -18.132 -22.965 1.00 64.75 114 ALA A O 1
ATOM 947 N N . ALA A 1 115 ? 9.683 -16.171 -24.004 1.00 61.78 115 ALA A N 1
ATOM 948 C CA . ALA A 1 115 ? 11.090 -15.978 -24.360 1.00 61.78 115 ALA A CA 1
ATOM 949 C C . ALA A 1 115 ? 11.974 -15.744 -23.122 1.00 61.78 115 ALA A C 1
ATOM 951 O O . ALA A 1 115 ? 13.055 -16.323 -23.014 1.00 61.78 115 ALA A O 1
ATOM 952 N N . ILE A 1 116 ? 11.496 -14.948 -22.158 1.00 63.34 116 ILE A N 1
ATOM 953 C CA . ILE A 1 116 ? 12.189 -14.722 -20.880 1.00 63.34 116 ILE A CA 1
ATOM 954 C C . ILE A 1 116 ? 12.266 -16.025 -20.071 1.00 63.34 116 ILE A C 1
ATOM 956 O O . ILE A 1 116 ? 13.325 -16.358 -19.540 1.00 63.34 116 ILE A O 1
ATOM 960 N N . GLN A 1 117 ? 11.169 -16.788 -20.013 1.00 66.56 117 GLN A N 1
ATOM 961 C CA . GLN A 1 117 ? 11.114 -18.089 -19.343 1.00 66.56 117 GLN A CA 1
ATOM 962 C C . GLN A 1 117 ? 12.105 -19.082 -19.969 1.00 66.56 117 GLN A C 1
ATOM 964 O O . GLN A 1 117 ? 12.928 -19.644 -19.251 1.00 66.56 117 GLN A O 1
ATOM 969 N N . ALA A 1 118 ? 12.079 -19.240 -21.297 1.00 66.81 118 ALA A N 1
ATOM 970 C CA . ALA A 1 118 ? 12.973 -20.142 -22.021 1.00 66.81 118 ALA A CA 1
ATOM 971 C C . ALA A 1 118 ? 14.449 -19.799 -21.778 1.00 66.81 118 ALA A C 1
ATOM 973 O O . ALA A 1 118 ? 15.258 -20.690 -21.530 1.00 66.81 118 ALA A O 1
ATOM 974 N N . ARG A 1 119 ? 14.800 -18.507 -21.751 1.00 63.91 119 ARG A N 1
ATOM 975 C CA . ARG A 1 119 ? 16.173 -18.079 -21.457 1.00 63.91 119 ARG A CA 1
ATOM 976 C C . ARG A 1 119 ? 16.582 -18.347 -20.006 1.00 63.91 119 ARG A C 1
ATOM 978 O O . ARG A 1 119 ? 17.723 -18.725 -19.754 1.00 63.91 119 ARG A O 1
ATOM 985 N N . GLY A 1 120 ? 15.663 -18.173 -19.055 1.00 65.94 120 GLY A N 1
ATOM 986 C CA . GLY A 1 120 ? 15.884 -18.549 -17.656 1.00 65.94 120 GLY A CA 1
ATOM 987 C C . GLY A 1 120 ? 16.100 -20.055 -17.475 1.00 65.94 120 GLY A C 1
ATOM 988 O O . GLY A 1 120 ? 16.912 -20.464 -16.645 1.00 65.94 120 GLY A O 1
ATOM 989 N N . ASP A 1 121 ? 15.416 -20.875 -18.274 1.00 69.19 121 ASP A N 1
ATOM 990 C CA . ASP A 1 121 ? 15.585 -22.329 -18.280 1.00 69.19 121 ASP A CA 1
ATOM 991 C C . ASP A 1 121 ? 16.933 -22.741 -18.899 1.00 69.19 121 ASP A C 1
ATOM 993 O O . ASP A 1 121 ? 17.657 -23.524 -18.285 1.00 69.19 121 ASP A O 1
ATOM 997 N N . GLU A 1 122 ? 17.345 -22.132 -20.018 1.00 64.50 122 GLU A N 1
ATOM 998 C CA . GLU A 1 122 ? 18.680 -22.330 -20.615 1.00 64.50 122 GLU A CA 1
ATOM 999 C C . GLU A 1 122 ? 19.820 -21.984 -19.639 1.00 64.50 122 GLU A C 1
ATOM 1001 O O . GLU A 1 122 ? 20.794 -22.728 -19.532 1.00 64.50 122 GLU A O 1
ATOM 1006 N N . LEU A 1 123 ? 19.702 -20.874 -18.897 1.00 58.12 123 LEU A N 1
ATOM 1007 C CA . LEU A 1 123 ? 20.703 -20.457 -17.903 1.00 58.12 123 LEU A CA 1
ATOM 1008 C C . LEU A 1 123 ? 20.790 -21.429 -16.717 1.00 58.12 123 LEU A C 1
ATOM 1010 O O . LEU A 1 123 ? 21.882 -21.688 -16.197 1.00 58.12 123 LEU A O 1
ATOM 1014 N N . ARG A 1 124 ? 19.648 -22.001 -16.312 1.00 63.22 124 ARG A N 1
ATOM 1015 C CA . ARG A 1 124 ? 19.584 -23.045 -15.281 1.00 63.22 124 ARG A CA 1
ATOM 1016 C C . ARG A 1 124 ? 20.251 -24.335 -15.763 1.00 63.22 124 ARG A C 1
ATOM 1018 O O . ARG A 1 124 ? 20.976 -24.961 -14.993 1.00 63.22 124 ARG A O 1
ATOM 1025 N N . GLU A 1 125 ? 20.043 -24.715 -17.022 1.00 73.38 125 GLU A N 1
ATOM 1026 C CA . GLU A 1 125 ? 20.686 -25.883 -17.640 1.00 73.38 125 GLU A CA 1
ATOM 1027 C C . GLU A 1 125 ? 22.195 -25.687 -17.851 1.00 73.38 125 GLU A C 1
ATOM 1029 O O . GLU A 1 125 ? 22.960 -26.644 -17.721 1.00 73.38 125 GLU A O 1
ATOM 1034 N N . SER A 1 126 ? 22.654 -24.454 -18.098 1.00 69.50 126 SER A N 1
ATOM 1035 C CA . SER A 1 126 ? 24.081 -24.138 -18.252 1.00 69.50 126 SER A CA 1
ATOM 1036 C C . SER A 1 126 ? 24.854 -24.017 -16.931 1.00 69.50 126 SER A C 1
ATOM 1038 O O . SER A 1 126 ? 26.048 -23.723 -16.958 1.00 69.50 126 SER A O 1
ATOM 1040 N N . GLY A 1 127 ? 24.204 -24.224 -15.779 1.00 70.06 127 GLY A N 1
ATOM 1041 C CA . GLY A 1 127 ? 24.843 -24.174 -14.458 1.00 70.06 127 GLY A CA 1
ATOM 1042 C C . GLY A 1 127 ? 25.151 -22.764 -13.943 1.00 70.06 127 GLY A C 1
ATOM 1043 O O . GLY A 1 127 ? 26.017 -22.614 -13.083 1.00 70.06 127 GLY A O 1
ATOM 1044 N N . GLY A 1 128 ? 24.475 -21.731 -14.459 1.00 62.81 128 GLY A N 1
ATOM 1045 C CA . GLY A 1 128 ? 24.581 -20.371 -13.929 1.00 62.81 128 GLY A CA 1
ATOM 1046 C C . GLY A 1 128 ? 23.704 -20.206 -12.686 1.00 62.81 128 GLY A C 1
ATOM 1047 O O . GLY A 1 128 ? 22.483 -20.324 -12.769 1.00 62.81 128 GLY A O 1
ATOM 1048 N N . GLU A 1 129 ? 24.304 -19.929 -11.529 1.00 47.44 129 GLU A N 1
ATOM 1049 C CA . GLU A 1 129 ? 23.568 -19.689 -10.283 1.00 47.44 129 GLU A CA 1
ATOM 1050 C C . GLU A 1 129 ? 23.043 -18.246 -10.224 1.00 47.44 129 GLU A C 1
ATOM 1052 O O . GLU A 1 129 ? 23.593 -17.396 -9.533 1.00 47.44 129 GLU A O 1
ATOM 1057 N N . LEU A 1 130 ? 21.950 -17.961 -10.935 1.00 58.03 130 LEU A N 1
ATOM 1058 C CA . LEU A 1 130 ? 21.042 -16.900 -10.495 1.00 58.03 130 LEU A CA 1
ATOM 1059 C C . LEU A 1 130 ? 20.040 -17.524 -9.530 1.00 58.03 130 LEU A C 1
ATOM 1061 O O . LEU A 1 130 ? 19.386 -18.527 -9.842 1.00 58.03 130 LEU A O 1
ATOM 1065 N N . SER A 1 131 ? 19.912 -16.953 -8.336 1.00 64.50 131 SER A N 1
ATOM 1066 C CA . SER A 1 131 ? 18.959 -17.461 -7.361 1.00 64.50 131 SER A CA 1
ATOM 1067 C C . SER A 1 131 ? 17.531 -17.312 -7.901 1.00 64.50 131 SER A C 1
ATOM 1069 O O . SER A 1 131 ? 17.180 -16.358 -8.599 1.00 64.50 131 SER A O 1
ATOM 1071 N N . SER A 1 132 ? 16.641 -18.238 -7.532 1.00 51.19 132 SER A N 1
ATOM 1072 C CA . SER A 1 132 ? 15.215 -18.161 -7.907 1.00 51.19 132 SER A CA 1
ATOM 1073 C C . SER A 1 132 ? 14.519 -16.883 -7.407 1.00 51.19 132 SER A C 1
ATOM 1075 O O . SER A 1 132 ? 13.403 -16.584 -7.831 1.00 51.19 132 SER A O 1
ATOM 1077 N N . ARG A 1 133 ? 15.160 -16.147 -6.491 1.00 52.91 133 ARG A N 1
ATOM 1078 C CA . ARG A 1 133 ? 14.735 -14.835 -6.009 1.00 52.91 133 ARG A CA 1
ATOM 1079 C C . ARG A 1 133 ? 15.103 -13.732 -7.003 1.00 52.91 133 ARG A C 1
ATOM 1081 O O . ARG A 1 133 ? 14.220 -12.987 -7.395 1.00 52.91 133 ARG A O 1
ATOM 1088 N N . GLU A 1 134 ? 16.341 -13.699 -7.486 1.00 54.31 134 GLU A N 1
ATOM 1089 C CA . GLU A 1 134 ? 16.814 -12.686 -8.445 1.00 54.31 134 GLU A CA 1
ATOM 1090 C C . GLU A 1 134 ? 16.053 -12.746 -9.774 1.00 54.31 134 GLU A C 1
ATOM 1092 O O . GLU A 1 134 ? 15.660 -11.715 -10.314 1.00 54.31 134 GLU A O 1
ATOM 1097 N N . ILE A 1 135 ? 15.745 -13.953 -10.257 1.00 58.31 135 ILE A N 1
ATOM 1098 C CA . ILE A 1 135 ? 14.938 -14.142 -11.475 1.00 58.31 135 ILE A CA 1
ATOM 1099 C C . ILE A 1 135 ? 13.504 -13.621 -11.273 1.00 58.31 135 ILE A C 1
ATOM 1101 O O . ILE A 1 135 ? 12.919 -13.000 -12.161 1.00 58.31 135 ILE A O 1
ATOM 1105 N N . ARG A 1 136 ? 12.925 -13.853 -10.089 1.00 59.38 136 ARG A N 1
ATOM 1106 C CA . ARG A 1 136 ? 11.570 -13.403 -9.742 1.00 59.38 136 ARG A CA 1
ATOM 1107 C C . ARG A 1 136 ? 11.503 -11.884 -9.578 1.00 59.38 136 ARG A C 1
ATOM 1109 O O . ARG A 1 136 ? 10.542 -11.268 -10.036 1.00 59.38 136 ARG A O 1
ATOM 1116 N N . ASP A 1 137 ? 12.517 -11.295 -8.957 1.00 55.34 137 ASP A N 1
ATOM 1117 C CA . ASP A 1 137 ? 12.603 -9.854 -8.732 1.00 55.34 137 ASP A CA 1
ATOM 1118 C C . ASP A 1 137 ? 12.771 -9.116 -10.073 1.00 55.34 137 ASP A C 1
ATOM 1120 O O . ASP A 1 137 ? 12.015 -8.185 -10.356 1.00 55.34 137 ASP A O 1
ATOM 1124 N N . ALA A 1 138 ? 13.620 -9.629 -10.973 1.00 53.03 138 ALA A N 1
ATOM 1125 C CA . ALA A 1 138 ? 13.747 -9.119 -12.341 1.00 53.03 138 ALA A CA 1
ATOM 1126 C C . ALA A 1 138 ? 12.420 -9.185 -13.126 1.00 53.03 138 ALA A C 1
ATOM 1128 O O . ALA A 1 138 ? 12.060 -8.243 -13.838 1.00 53.03 138 ALA A O 1
ATOM 1129 N N . TYR A 1 139 ? 11.648 -10.266 -12.958 1.00 56.62 139 TYR A N 1
ATOM 1130 C CA . TYR A 1 139 ? 10.332 -10.420 -13.585 1.00 56.62 139 TYR A CA 1
ATOM 1131 C C . TYR A 1 139 ? 9.306 -9.402 -13.059 1.00 56.62 139 TYR A C 1
ATOM 1133 O O . TYR A 1 139 ? 8.566 -8.785 -13.834 1.00 56.62 139 TYR A O 1
ATOM 1141 N N . HIS A 1 140 ? 9.259 -9.187 -11.742 1.00 55.72 140 HIS A N 1
ATOM 1142 C CA . HIS A 1 140 ? 8.350 -8.213 -11.137 1.00 55.72 140 HIS A CA 1
ATOM 1143 C C . HIS A 1 140 ? 8.717 -6.767 -11.470 1.00 55.72 140 HIS A C 1
ATOM 1145 O O . HIS A 1 140 ? 7.811 -5.945 -11.651 1.00 55.72 140 HIS A O 1
ATOM 1151 N N . ASP A 1 141 ? 10.005 -6.456 -11.583 1.00 49.06 141 ASP A N 1
ATOM 1152 C CA . ASP A 1 141 ? 10.470 -5.128 -11.976 1.00 49.06 141 ASP A CA 1
ATOM 1153 C C . ASP A 1 141 ? 10.112 -4.827 -13.435 1.00 49.06 141 ASP A C 1
ATOM 1155 O O . ASP A 1 141 ? 9.501 -3.789 -13.707 1.00 49.06 141 ASP A O 1
ATOM 1159 N N . ALA A 1 142 ? 10.329 -5.772 -14.356 1.00 48.28 142 ALA A N 1
ATOM 1160 C CA . ALA A 1 142 ? 9.904 -5.630 -15.750 1.00 48.28 142 ALA A CA 1
ATOM 1161 C C . ALA A 1 142 ? 8.383 -5.394 -15.873 1.00 48.28 142 ALA A C 1
ATOM 1163 O O . ALA A 1 142 ? 7.935 -4.467 -16.554 1.00 48.28 142 ALA A O 1
ATOM 1164 N N . ALA A 1 143 ? 7.566 -6.161 -15.142 1.00 47.88 143 ALA A N 1
ATOM 1165 C CA . ALA A 1 143 ? 6.108 -6.005 -15.142 1.00 47.88 143 ALA A CA 1
ATOM 1166 C C . ALA A 1 143 ? 5.621 -4.680 -14.515 1.00 47.88 143 ALA A C 1
ATOM 1168 O O . ALA A 1 143 ? 4.522 -4.204 -14.828 1.00 47.88 143 ALA A O 1
ATOM 1169 N N . ARG A 1 144 ? 6.406 -4.076 -13.614 1.00 49.34 144 ARG A N 1
ATOM 1170 C CA . ARG A 1 144 ? 6.117 -2.765 -13.008 1.00 49.34 144 ARG A CA 1
ATOM 1171 C C . ARG A 1 144 ? 6.465 -1.622 -13.961 1.00 49.34 144 ARG A C 1
ATOM 1173 O O . ARG A 1 144 ? 5.683 -0.682 -14.096 1.00 49.34 144 ARG A O 1
ATOM 1180 N N . MET A 1 145 ? 7.587 -1.738 -14.672 1.00 49.81 145 MET A N 1
ATOM 1181 C CA . MET A 1 145 ? 8.032 -0.771 -15.682 1.00 49.81 145 MET A CA 1
ATOM 1182 C C . MET A 1 145 ? 7.017 -0.598 -16.816 1.00 49.81 145 MET A C 1
ATOM 1184 O O . MET A 1 145 ? 6.734 0.531 -17.219 1.00 49.81 145 MET A O 1
ATOM 1188 N N . VAL A 1 146 ? 6.432 -1.702 -17.293 1.00 49.59 146 VAL A N 1
ATOM 1189 C CA . VAL A 1 146 ? 5.413 -1.690 -18.358 1.00 49.59 146 VAL A CA 1
ATOM 1190 C C . VAL A 1 146 ? 4.154 -0.941 -17.915 1.00 49.59 146 VAL A C 1
ATOM 1192 O O . VAL A 1 146 ? 3.630 -0.120 -18.663 1.00 49.59 146 VAL A O 1
ATOM 1195 N N . ARG A 1 147 ? 3.705 -1.132 -16.668 1.00 48.31 147 ARG A N 1
ATOM 1196 C CA . ARG A 1 147 ? 2.544 -0.402 -16.127 1.00 48.31 147 ARG A CA 1
ATOM 1197 C C . ARG A 1 147 ? 2.794 1.098 -16.001 1.00 48.31 147 ARG A C 1
ATOM 1199 O O . ARG A 1 147 ? 1.908 1.883 -16.309 1.00 48.31 147 ARG A O 1
ATOM 1206 N N . ALA A 1 148 ? 4.004 1.500 -15.618 1.00 49.78 148 ALA A N 1
ATOM 1207 C CA . ALA A 1 148 ? 4.383 2.910 -15.546 1.00 49.78 148 ALA A CA 1
ATOM 1208 C C . ALA A 1 148 ? 4.567 3.569 -16.930 1.00 49.78 148 ALA A C 1
ATOM 1210 O O . ALA A 1 148 ? 4.620 4.793 -17.025 1.00 49.78 148 ALA A O 1
ATOM 1211 N N . ALA A 1 149 ? 4.725 2.791 -18.007 1.00 45.03 149 ALA A N 1
ATOM 1212 C CA . ALA A 1 149 ? 4.806 3.296 -19.384 1.00 45.03 149 ALA A CA 1
ATOM 1213 C C . ALA A 1 149 ? 3.439 3.637 -19.994 1.00 45.03 149 ALA A C 1
ATOM 1215 O O . ALA A 1 149 ? 3.379 4.438 -20.918 1.00 45.03 149 ALA A O 1
ATOM 1216 N N . ALA A 1 150 ? 2.353 3.082 -19.454 1.00 44.69 150 ALA A N 1
ATOM 1217 C CA . ALA A 1 150 ? 0.996 3.327 -19.936 1.00 44.69 150 ALA A CA 1
ATOM 1218 C C . ALA A 1 150 ? 0.389 4.666 -19.457 1.00 44.69 150 ALA A C 1
ATOM 1220 O O . ALA A 1 150 ? -0.732 4.994 -19.838 1.00 44.69 150 ALA A O 1
ATOM 1221 N N . THR A 1 151 ? 1.098 5.445 -18.630 1.00 39.91 151 THR A N 1
ATOM 1222 C CA . THR A 1 151 ? 0.601 6.720 -18.089 1.00 39.91 151 THR A CA 1
ATOM 1223 C C . THR A 1 151 ? 1.062 7.897 -18.962 1.00 39.91 151 THR A C 1
ATOM 1225 O O . THR A 1 151 ? 2.268 8.142 -19.037 1.00 39.91 151 THR A O 1
ATOM 1228 N N . PRO A 1 152 ? 0.156 8.649 -19.613 1.00 37.56 152 PRO A N 1
ATOM 1229 C CA . PRO A 1 152 ? 0.544 9.754 -20.486 1.00 37.56 152 PRO A CA 1
ATOM 1230 C C . PRO A 1 152 ? 0.998 10.991 -19.691 1.00 37.56 152 PRO A C 1
ATOM 1232 O O . PRO A 1 152 ? 0.363 11.386 -18.713 1.00 37.56 152 PRO A O 1
ATOM 1235 N N . THR A 1 153 ? 2.068 11.642 -20.153 1.00 40.62 153 THR A N 1
ATOM 1236 C CA . THR A 1 153 ? 2.550 12.945 -19.660 1.00 40.62 153 THR A CA 1
ATOM 1237 C C . THR A 1 153 ? 2.552 13.970 -20.791 1.00 40.62 153 THR A C 1
ATOM 1239 O O . THR A 1 153 ? 3.140 13.741 -21.839 1.00 40.62 153 THR A O 1
ATOM 1242 N N . THR A 1 154 ? 1.906 15.115 -20.582 1.00 33.72 154 THR A N 1
ATOM 1243 C CA . THR A 1 154 ? 1.785 16.225 -21.542 1.00 33.72 154 THR A CA 1
ATOM 1244 C C . THR A 1 154 ? 2.788 17.320 -21.207 1.00 33.72 154 THR A C 1
ATOM 1246 O O . THR A 1 154 ? 2.619 17.869 -20.134 1.00 33.72 154 THR A O 1
ATOM 1249 N N . HIS A 1 155 ? 3.741 17.706 -22.074 1.00 37.81 155 HIS A N 1
ATOM 1250 C CA . HIS A 1 155 ? 4.399 19.040 -22.079 1.00 37.81 155 HIS A CA 1
ATOM 1251 C C . HIS A 1 155 ? 4.998 19.369 -23.470 1.00 37.81 155 HIS A C 1
ATOM 1253 O O . HIS A 1 155 ? 5.528 18.502 -24.155 1.00 37.81 155 HIS A O 1
ATOM 1259 N N . GLY A 1 156 ? 4.880 20.632 -23.903 1.00 42.00 156 GLY A N 1
ATOM 1260 C CA . GLY A 1 156 ? 5.069 21.065 -25.296 1.00 42.00 156 GLY A CA 1
ATOM 1261 C C . GLY A 1 156 ? 6.513 21.330 -25.746 1.00 42.00 156 GLY A C 1
ATOM 1262 O O . GLY A 1 156 ? 7.255 22.076 -25.105 1.00 42.00 156 GLY A O 1
ATOM 1263 N N . ARG A 1 157 ? 6.868 20.795 -26.923 1.00 39.06 157 ARG A N 1
ATOM 1264 C CA . ARG A 1 157 ? 8.079 21.124 -27.696 1.00 39.06 157 ARG A CA 1
ATOM 1265 C C . ARG A 1 157 ? 7.702 21.485 -29.143 1.00 39.06 157 ARG A C 1
ATOM 1267 O O . ARG A 1 157 ? 6.735 20.960 -29.681 1.00 39.06 157 ARG A O 1
ATOM 1274 N N . SER A 1 158 ? 8.451 22.412 -29.742 1.00 43.91 158 SER A N 1
ATOM 1275 C CA . SER A 1 158 ? 8.241 22.939 -31.106 1.00 43.91 158 SER A CA 1
ATOM 1276 C C . SER A 1 158 ? 8.529 21.878 -32.191 1.00 43.91 158 SER A C 1
ATOM 1278 O O . SER A 1 158 ? 9.433 21.067 -31.975 1.00 43.91 158 SER A O 1
ATOM 1280 N N . PRO A 1 159 ? 7.828 21.865 -33.346 1.00 51.19 159 PRO A N 1
ATOM 1281 C CA . PRO A 1 159 ? 7.806 20.704 -34.228 1.00 51.19 159 PRO A CA 1
ATOM 1282 C C . PRO A 1 159 ? 8.999 20.700 -35.192 1.00 51.19 159 PRO A C 1
ATOM 1284 O O . PRO A 1 159 ? 9.038 21.453 -36.165 1.00 51.19 159 PRO A O 1
ATOM 1287 N N . ALA A 1 160 ? 9.957 19.807 -34.945 1.00 56.78 160 ALA A N 1
ATOM 1288 C CA . ALA A 1 160 ? 10.599 19.115 -36.059 1.00 56.78 160 ALA A CA 1
ATOM 1289 C C . ALA A 1 160 ? 9.529 18.255 -36.759 1.00 56.78 160 ALA A C 1
ATOM 1291 O O . ALA A 1 160 ? 8.520 17.915 -36.133 1.00 56.78 160 ALA A O 1
ATOM 1292 N N . GLU A 1 161 ? 9.709 17.931 -38.042 1.00 65.50 161 GLU A N 1
ATOM 1293 C CA . GLU A 1 161 ? 8.826 16.957 -38.693 1.00 65.50 161 GLU A CA 1
ATOM 1294 C C . GLU A 1 161 ? 8.748 15.696 -37.819 1.00 65.50 161 GLU A C 1
ATOM 1296 O O . GLU A 1 161 ? 9.792 15.234 -37.349 1.00 65.50 161 GLU A O 1
ATOM 1301 N N . PRO A 1 162 ? 7.535 15.194 -37.519 1.00 79.00 162 PRO A N 1
ATOM 1302 C CA . PRO A 1 162 ? 7.378 14.088 -36.593 1.00 79.00 162 PRO A CA 1
ATOM 1303 C C . PRO A 1 162 ? 8.097 12.871 -37.167 1.00 79.00 162 PRO A C 1
ATOM 1305 O O . PRO A 1 162 ? 7.735 12.363 -38.230 1.00 79.00 162 PRO A O 1
ATOM 1308 N N . GLU A 1 163 ? 9.140 12.434 -36.466 1.00 85.25 163 GLU A N 1
ATOM 1309 C CA . GLU A 1 163 ? 9.828 11.188 -36.769 1.00 85.25 163 GLU A CA 1
ATOM 1310 C C . GLU A 1 163 ? 8.807 10.046 -36.727 1.00 85.25 163 GLU A C 1
ATOM 1312 O O . GLU A 1 163 ? 7.927 10.011 -35.859 1.00 85.25 163 GLU A O 1
ATOM 1317 N N . GLN A 1 164 ? 8.870 9.131 -37.698 1.00 93.94 164 GLN A N 1
ATOM 1318 C CA . GLN A 1 164 ? 7.936 8.014 -37.707 1.00 93.94 164 GLN A CA 1
ATOM 1319 C C . GLN A 1 164 ? 8.196 7.135 -36.475 1.00 93.94 164 GLN A C 1
ATOM 1321 O O . GLN A 1 164 ? 9.354 6.822 -36.200 1.00 93.94 164 GLN A O 1
ATOM 1326 N N . PRO A 1 165 ? 7.153 6.657 -35.769 1.00 94.00 165 PRO A N 1
ATOM 1327 C CA . PRO A 1 165 ? 7.312 5.781 -34.606 1.00 94.00 165 PRO A CA 1
ATOM 1328 C C . PRO A 1 165 ? 8.266 4.601 -34.829 1.00 94.00 165 PRO A C 1
ATOM 1330 O O . PRO A 1 165 ? 9.059 4.254 -33.955 1.00 94.00 165 PRO A O 1
ATOM 1333 N N . ALA A 1 166 ? 8.225 4.012 -36.026 1.00 94.06 166 ALA A N 1
ATOM 1334 C CA . ALA A 1 166 ? 9.102 2.918 -36.419 1.00 94.06 166 ALA A CA 1
ATOM 1335 C C . ALA A 1 166 ? 10.589 3.302 -36.369 1.00 94.06 166 ALA A C 1
ATOM 1337 O O . ALA A 1 166 ? 11.421 2.495 -35.956 1.00 94.06 166 ALA A O 1
ATOM 1338 N N . ASP A 1 167 ? 10.930 4.527 -36.763 1.00 94.50 167 ASP A N 1
ATOM 1339 C CA . ASP A 1 167 ? 12.311 5.000 -36.799 1.00 94.50 167 ASP A CA 1
ATOM 1340 C C . ASP A 1 167 ? 12.833 5.264 -35.383 1.00 94.50 167 ASP A C 1
ATOM 1342 O O . ASP A 1 167 ? 13.929 4.808 -35.047 1.00 94.50 167 ASP A O 1
ATOM 1346 N N . THR A 1 168 ? 12.010 5.841 -34.501 1.00 93.81 168 THR A N 1
ATOM 1347 C CA . THR A 1 168 ? 12.325 5.972 -33.068 1.00 93.81 168 THR A CA 1
ATOM 1348 C C . THR A 1 168 ? 12.597 4.612 -32.420 1.00 93.81 168 THR A C 1
ATOM 1350 O O . THR A 1 168 ? 13.591 4.440 -31.708 1.00 93.81 168 THR A O 1
ATOM 1353 N N . ILE A 1 169 ? 11.753 3.609 -32.688 1.00 93.12 169 ILE A N 1
ATOM 1354 C CA . ILE A 1 169 ? 11.920 2.259 -32.127 1.00 93.12 169 ILE A CA 1
ATOM 1355 C C . ILE A 1 169 ? 13.219 1.612 -32.637 1.00 93.12 169 ILE A C 1
ATOM 1357 O O . ILE A 1 169 ? 13.993 1.072 -31.840 1.00 93.12 169 ILE A O 1
ATOM 1361 N N . ARG A 1 170 ? 13.527 1.726 -33.936 1.00 95.06 170 ARG A N 1
ATOM 1362 C CA . ARG A 1 170 ? 14.793 1.223 -34.510 1.00 95.06 170 ARG A CA 1
ATOM 1363 C C . ARG A 1 170 ? 16.019 1.936 -33.949 1.00 95.06 170 ARG A C 1
ATOM 1365 O O . ARG A 1 170 ? 17.049 1.299 -33.708 1.00 95.06 170 ARG A O 1
ATOM 1372 N N . ARG A 1 171 ? 15.932 3.249 -33.717 1.00 95.06 171 ARG A N 1
ATOM 1373 C CA . ARG A 1 171 ? 16.995 4.024 -33.058 1.00 95.06 171 ARG A CA 1
ATOM 1374 C C . ARG A 1 171 ? 17.246 3.510 -31.644 1.00 95.06 171 ARG A C 1
ATOM 1376 O O . ARG A 1 171 ? 18.402 3.289 -31.286 1.00 95.06 171 ARG A O 1
ATOM 1383 N N . ALA A 1 172 ? 16.193 3.255 -30.868 1.00 90.31 172 ALA A N 1
ATOM 1384 C CA . ALA A 1 172 ? 16.315 2.684 -29.527 1.00 90.31 172 ALA A CA 1
ATOM 1385 C C . ALA A 1 172 ? 16.944 1.280 -29.545 1.00 90.31 172 ALA A C 1
ATOM 1387 O O . ALA A 1 172 ? 17.860 1.014 -28.765 1.00 90.31 172 ALA A O 1
ATOM 1388 N N . ALA A 1 173 ? 16.529 0.411 -30.474 1.00 92.44 173 ALA A N 1
ATOM 1389 C CA . ALA A 1 173 ? 17.139 -0.906 -30.675 1.00 92.44 173 ALA A CA 1
ATOM 1390 C C . ALA A 1 173 ? 18.639 -0.793 -31.002 1.00 92.44 173 ALA A C 1
ATOM 1392 O O . ALA A 1 173 ? 19.476 -1.442 -30.376 1.00 92.44 173 ALA A O 1
ATOM 1393 N N . THR A 1 174 ? 18.999 0.086 -31.940 1.00 93.94 174 THR A N 1
ATOM 1394 C CA . THR A 1 174 ? 20.396 0.340 -32.332 1.00 93.94 174 THR A CA 1
ATOM 1395 C C . THR A 1 174 ? 21.231 0.823 -31.146 1.00 93.94 174 THR A C 1
ATOM 1397 O O . THR A 1 174 ? 22.344 0.339 -30.937 1.00 93.94 174 THR A O 1
ATOM 1400 N N . HIS A 1 175 ? 20.677 1.729 -30.335 1.00 89.62 175 HIS A N 1
ATOM 1401 C CA . HIS A 1 175 ? 21.323 2.240 -29.126 1.00 89.62 175 HIS A CA 1
ATOM 1402 C C . HIS A 1 175 ? 21.592 1.129 -28.102 1.00 89.62 175 HIS A C 1
ATOM 1404 O O . HIS A 1 175 ? 22.699 1.035 -27.574 1.00 89.62 175 HIS A O 1
ATOM 1410 N N . LEU A 1 176 ? 20.625 0.235 -27.867 1.00 86.06 176 LEU A N 1
ATOM 1411 C CA . LEU A 1 176 ? 20.810 -0.915 -26.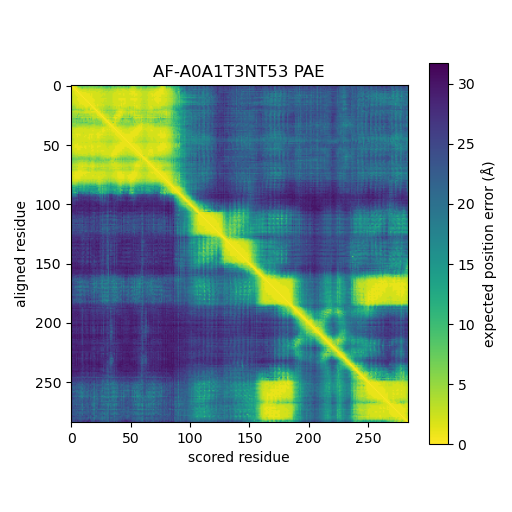973 1.00 86.06 176 LEU A CA 1
ATOM 1412 C C . LEU A 1 176 ? 21.869 -1.897 -27.479 1.00 86.06 176 LEU A C 1
ATOM 1414 O O . LEU A 1 176 ? 22.715 -2.317 -26.691 1.00 86.06 176 LEU A O 1
ATOM 1418 N N . ARG A 1 177 ? 21.882 -2.227 -28.781 1.00 91.50 177 ARG A N 1
ATOM 1419 C CA . ARG A 1 177 ? 22.925 -3.100 -29.355 1.00 91.50 177 ARG A CA 1
ATOM 1420 C C . ARG A 1 177 ? 24.313 -2.493 -29.192 1.00 91.50 177 ARG A C 1
ATOM 1422 O O . ARG A 1 177 ? 25.256 -3.210 -28.874 1.00 91.50 177 ARG A O 1
ATOM 1429 N N . ALA A 1 178 ? 24.446 -1.182 -29.398 1.00 84.00 178 ALA A N 1
ATOM 1430 C CA . ALA A 1 178 ? 25.717 -0.488 -29.224 1.00 84.00 178 ALA A CA 1
ATOM 1431 C C . ALA A 1 178 ? 26.221 -0.583 -27.774 1.00 84.00 178 ALA A C 1
ATOM 1433 O O . ALA A 1 178 ? 27.385 -0.914 -27.559 1.00 84.00 178 ALA A O 1
ATOM 1434 N N . LEU A 1 179 ? 25.340 -0.366 -26.791 1.00 84.06 179 LEU A N 1
ATOM 1435 C CA . LEU A 1 179 ? 25.680 -0.488 -25.370 1.00 84.06 179 LEU A CA 1
ATOM 1436 C C . LEU A 1 179 ? 26.052 -1.921 -24.979 1.00 84.06 179 LEU A C 1
ATOM 1438 O O . LEU A 1 179 ? 27.086 -2.125 -24.347 1.00 84.06 179 LEU A O 1
ATOM 1442 N N . ALA A 1 180 ? 25.262 -2.908 -25.405 1.00 83.56 180 ALA A N 1
ATOM 1443 C CA . ALA A 1 180 ? 25.530 -4.316 -25.124 1.00 83.56 180 ALA A CA 1
ATOM 1444 C C . ALA A 1 180 ? 26.864 -4.781 -25.723 1.00 83.56 180 ALA A C 1
ATOM 1446 O O . ALA A 1 180 ? 27.672 -5.414 -25.046 1.00 83.56 180 ALA A O 1
ATOM 1447 N N . ASN A 1 181 ? 27.146 -4.410 -26.974 1.00 84.31 181 ASN A N 1
ATOM 1448 C CA . ASN A 1 181 ? 28.416 -4.741 -27.619 1.00 84.31 181 ASN A CA 1
ATOM 1449 C C . ASN A 1 181 ? 29.607 -4.057 -26.937 1.00 84.31 181 ASN A C 1
ATOM 1451 O O . ASN A 1 181 ? 30.647 -4.691 -26.768 1.00 84.31 181 ASN A O 1
ATOM 1455 N N . ALA A 1 182 ? 29.462 -2.794 -26.523 1.00 80.44 182 ALA A N 1
ATOM 1456 C CA . ALA A 1 182 ? 30.500 -2.089 -25.776 1.00 80.44 182 ALA A CA 1
ATOM 1457 C C . ALA A 1 182 ? 30.787 -2.773 -24.428 1.00 80.44 182 ALA A C 1
ATOM 1459 O O . ALA A 1 182 ? 31.948 -2.971 -24.080 1.00 80.44 182 ALA A O 1
ATOM 1460 N N . ALA A 1 183 ? 29.746 -3.202 -23.711 1.00 80.00 183 ALA A N 1
ATOM 1461 C CA . ALA A 1 183 ? 29.885 -3.935 -22.456 1.00 80.00 183 ALA A CA 1
ATOM 1462 C C . ALA A 1 183 ? 30.539 -5.317 -22.650 1.00 80.00 183 ALA A C 1
ATOM 1464 O O . ALA A 1 183 ? 31.436 -5.681 -21.893 1.00 80.00 183 ALA A O 1
ATOM 1465 N N . ALA A 1 184 ? 30.167 -6.060 -23.699 1.00 81.69 184 ALA A N 1
ATOM 1466 C CA . ALA A 1 184 ? 30.744 -7.372 -24.007 1.00 81.69 184 ALA A CA 1
ATOM 1467 C C . ALA A 1 184 ? 32.221 -7.306 -24.435 1.00 81.69 184 ALA A C 1
ATOM 1469 O O . ALA A 1 184 ? 33.013 -8.177 -24.081 1.00 81.69 184 ALA A O 1
ATOM 1470 N N . GLN A 1 185 ? 32.602 -6.279 -25.202 1.00 80.75 185 GLN A N 1
ATOM 1471 C CA . GLN A 1 185 ? 33.991 -6.056 -25.627 1.00 80.75 185 GLN A CA 1
ATOM 1472 C C . GLN A 1 185 ? 34.859 -5.476 -24.510 1.00 80.75 185 GLN A C 1
ATOM 1474 O O . GLN A 1 185 ? 36.082 -5.587 -24.573 1.00 80.75 185 GLN A O 1
ATOM 1479 N N . GLY A 1 186 ? 34.223 -4.865 -23.505 1.00 71.38 186 GLY A N 1
ATOM 1480 C CA . GLY A 1 186 ? 34.873 -4.152 -22.419 1.00 71.38 186 GLY A CA 1
ATOM 1481 C C . GLY A 1 186 ? 35.903 -4.983 -21.671 1.00 71.38 186 GLY A C 1
ATOM 1482 O O . GLY A 1 186 ? 36.882 -4.387 -21.246 1.00 71.38 186 GLY A O 1
ATOM 1483 N N . GLY A 1 187 ? 35.721 -6.311 -21.547 1.00 50.38 187 GLY A N 1
ATOM 1484 C CA . GLY A 1 187 ? 36.706 -7.299 -21.057 1.00 50.38 187 GLY A CA 1
ATOM 1485 C C . GLY A 1 187 ? 37.424 -6.978 -19.736 1.00 50.38 187 GLY A C 1
ATOM 1486 O O . GLY A 1 187 ? 38.323 -7.711 -19.332 1.00 50.38 187 GLY A O 1
ATOM 1487 N N . GLY A 1 188 ? 37.064 -5.873 -19.099 1.00 48.25 188 GLY A N 1
ATOM 1488 C CA . GLY A 1 188 ? 37.799 -5.224 -18.042 1.00 48.25 188 GLY A CA 1
ATOM 1489 C C . GLY A 1 188 ? 37.204 -5.608 -16.712 1.00 48.25 188 GLY A C 1
ATOM 1490 O O . GLY A 1 188 ? 35.987 -5.713 -16.557 1.00 48.25 188 GLY A O 1
ATOM 1491 N N . GLU A 1 189 ? 38.093 -5.819 -15.757 1.00 43.38 189 GLU A N 1
ATOM 1492 C CA . GLU A 1 189 ? 37.751 -5.838 -14.349 1.00 43.38 189 GLU A CA 1
ATOM 1493 C C . GLU A 1 189 ? 36.994 -4.541 -14.037 1.00 43.38 189 GLU A C 1
ATOM 1495 O O . GLU A 1 189 ? 37.475 -3.436 -14.298 1.00 43.38 189 GLU A O 1
ATOM 1500 N N . TRP A 1 190 ? 35.748 -4.677 -13.594 1.00 45.19 190 TRP A N 1
ATOM 1501 C CA . TRP A 1 190 ? 34.921 -3.535 -13.246 1.00 45.19 190 TRP A CA 1
ATOM 1502 C C . TRP A 1 190 ? 35.386 -3.026 -11.884 1.00 45.19 190 TRP A C 1
ATOM 1504 O O . TRP A 1 190 ? 35.077 -3.633 -10.861 1.00 45.19 190 TRP A O 1
ATOM 1514 N N . GLU A 1 191 ? 36.136 -1.926 -11.857 1.00 40.03 191 GLU A N 1
ATOM 1515 C CA . GLU A 1 191 ? 36.470 -1.263 -10.600 1.00 40.03 191 GLU A CA 1
ATOM 1516 C C . GLU A 1 191 ? 35.308 -0.375 -10.154 1.00 40.03 191 GLU A C 1
ATOM 1518 O O . GLU A 1 191 ? 34.849 0.535 -10.852 1.00 40.03 191 GLU A O 1
ATOM 1523 N N . PHE A 1 192 ? 34.807 -0.670 -8.960 1.00 41.28 192 PHE A N 1
ATOM 1524 C CA . PHE A 1 192 ? 33.846 0.176 -8.281 1.00 41.28 192 PHE A CA 1
ATOM 1525 C C . PHE A 1 192 ? 34.628 1.305 -7.605 1.00 41.28 192 PHE A C 1
ATOM 1527 O O . PHE A 1 192 ? 35.208 1.108 -6.539 1.00 41.28 192 PHE A O 1
ATOM 1534 N N . HIS A 1 193 ? 34.669 2.486 -8.221 1.00 38.03 193 HIS A N 1
ATOM 1535 C CA . HIS A 1 193 ? 35.197 3.667 -7.547 1.00 38.03 193 HIS A CA 1
ATOM 1536 C C . H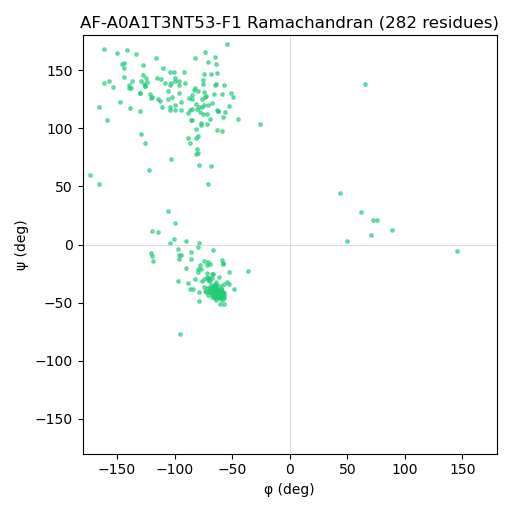IS A 1 193 ? 34.113 4.220 -6.626 1.00 38.03 193 HIS A C 1
ATOM 1538 O O . HIS A 1 193 ? 33.226 4.985 -7.017 1.00 38.03 193 HIS A O 1
ATOM 1544 N N . GLN A 1 194 ? 34.172 3.787 -5.371 1.00 44.56 194 GLN A N 1
ATOM 1545 C CA . GLN A 1 194 ? 33.646 4.598 -4.292 1.00 44.56 194 GLN A CA 1
ATOM 1546 C C . GLN A 1 194 ? 34.628 5.763 -4.142 1.00 44.56 194 GLN A C 1
ATOM 1548 O O . GLN A 1 194 ? 35.792 5.538 -3.824 1.00 44.56 194 GLN A O 1
ATOM 1553 N N . ASP A 1 195 ? 34.205 6.984 -4.471 1.00 42.94 195 ASP A N 1
ATOM 1554 C CA . ASP A 1 195 ? 35.021 8.164 -4.188 1.00 42.94 195 ASP A CA 1
ATOM 1555 C C . ASP A 1 195 ? 35.168 8.265 -2.663 1.00 42.94 195 ASP A C 1
ATOM 1557 O O . ASP A 1 195 ? 34.272 8.754 -1.972 1.00 42.94 195 ASP A O 1
ATOM 1561 N N . ASP A 1 196 ? 36.299 7.785 -2.142 1.00 42.16 196 ASP A N 1
ATOM 1562 C CA . ASP A 1 196 ? 36.785 8.017 -0.778 1.00 42.16 196 ASP A CA 1
ATOM 1563 C C . ASP A 1 196 ? 37.250 9.479 -0.646 1.00 42.16 196 ASP A C 1
ATOM 1565 O O . ASP A 1 196 ? 38.376 9.775 -0.246 1.00 42.16 196 ASP A O 1
ATOM 1569 N N . ALA A 1 197 ? 36.396 10.435 -1.020 1.00 43.41 197 ALA A N 1
ATOM 1570 C CA . ALA A 1 197 ? 36.540 11.780 -0.489 1.00 43.41 197 ALA A CA 1
ATOM 1571 C C . ALA A 1 197 ? 36.350 11.647 1.024 1.00 43.41 197 ALA A C 1
ATOM 1573 O O . ALA A 1 197 ? 35.281 11.207 1.453 1.00 43.41 197 ALA A O 1
ATOM 1574 N N . ASP A 1 198 ? 37.416 11.934 1.781 1.00 42.69 198 ASP A N 1
ATOM 1575 C CA . ASP A 1 198 ? 37.532 11.781 3.232 1.00 42.69 198 ASP A CA 1
ATOM 1576 C C . ASP A 1 198 ? 36.169 11.865 3.922 1.00 42.69 198 ASP A C 1
ATOM 1578 O O . ASP A 1 198 ? 35.594 12.943 4.082 1.00 42.69 198 ASP A O 1
ATOM 1582 N N . LEU A 1 199 ? 35.642 10.704 4.330 1.00 43.91 199 LEU A N 1
ATOM 1583 C CA . LEU A 1 199 ? 34.336 10.598 4.983 1.00 43.91 199 LEU A CA 1
ATOM 1584 C C . LEU A 1 199 ? 34.228 11.547 6.187 1.00 43.91 199 LEU A C 1
ATOM 1586 O O . LEU A 1 199 ? 33.128 11.940 6.537 1.00 43.91 199 LEU A O 1
ATOM 1590 N N . ALA A 1 200 ? 35.349 11.956 6.789 1.00 45.28 200 ALA A N 1
ATOM 1591 C CA . ALA A 1 200 ? 35.391 12.905 7.895 1.00 45.28 200 ALA A CA 1
ATOM 1592 C C . ALA A 1 200 ? 34.975 14.348 7.528 1.00 45.28 200 ALA A C 1
ATOM 1594 O O . ALA A 1 200 ? 34.437 15.030 8.393 1.00 45.28 200 ALA A O 1
ATOM 1595 N N . ASP A 1 201 ? 35.162 14.803 6.283 1.00 45.66 201 ASP A N 1
ATOM 1596 C CA . ASP A 1 201 ? 34.849 16.187 5.863 1.00 45.66 201 ASP A CA 1
ATOM 1597 C C . ASP A 1 201 ? 33.441 16.332 5.243 1.00 45.66 201 ASP A C 1
ATOM 1599 O O . ASP A 1 201 ? 32.967 17.444 5.003 1.00 45.66 201 ASP A O 1
ATOM 1603 N N . LEU A 1 202 ? 32.750 15.215 4.982 1.00 42.31 202 LEU A N 1
ATOM 1604 C CA . LEU A 1 202 ? 31.394 15.176 4.407 1.00 42.31 202 LEU A CA 1
ATOM 1605 C C . LEU A 1 202 ? 30.276 15.036 5.454 1.00 42.31 202 LEU A C 1
ATOM 1607 O O . LEU A 1 202 ? 29.102 15.189 5.109 1.00 42.31 202 LEU A O 1
ATOM 1611 N N . PHE A 1 203 ? 30.628 14.786 6.717 1.00 42.31 203 PHE A N 1
ATOM 1612 C CA . PHE A 1 203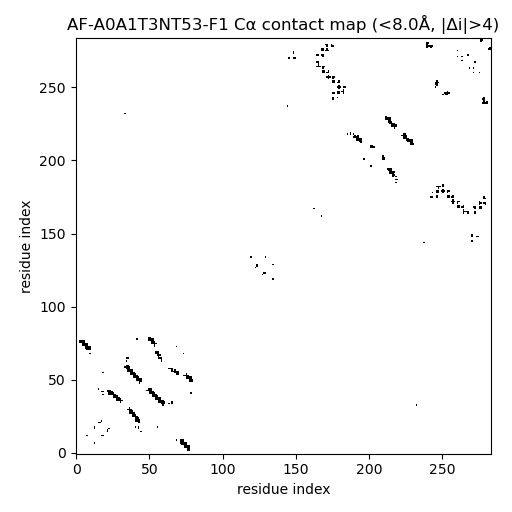 ? 29.714 14.856 7.859 1.00 42.31 203 PHE A CA 1
ATOM 1613 C C . PHE A 1 203 ? 29.961 16.151 8.637 1.00 42.31 203 PHE A C 1
ATOM 1615 O O . PHE A 1 203 ? 30.519 16.140 9.729 1.00 42.31 203 PHE A O 1
ATOM 1622 N N . ASP A 1 204 ? 29.533 17.277 8.071 1.00 47.31 204 ASP A N 1
ATOM 1623 C CA . ASP A 1 204 ? 29.216 18.436 8.901 1.00 47.31 204 ASP A CA 1
ATOM 1624 C C . ASP A 1 204 ? 27.909 18.096 9.634 1.00 47.31 204 ASP A C 1
ATOM 1626 O O . ASP A 1 204 ? 26.844 18.038 9.014 1.00 47.31 204 ASP A O 1
ATOM 1630 N N . GLU A 1 205 ? 27.996 17.757 10.926 1.00 49.69 205 GLU A N 1
ATOM 1631 C CA . GLU A 1 205 ? 26.842 17.349 11.748 1.00 49.69 205 GLU A CA 1
ATOM 1632 C C . GLU A 1 205 ? 25.740 18.428 11.794 1.00 49.69 205 GLU A C 1
ATOM 1634 O O . GLU A 1 205 ? 24.589 18.116 12.107 1.00 49.69 205 GLU A O 1
ATOM 1639 N N . ASP A 1 206 ? 26.064 19.666 11.407 1.00 52.97 206 ASP A N 1
ATOM 1640 C CA . ASP A 1 206 ? 25.167 20.818 11.440 1.00 52.97 206 ASP A CA 1
ATOM 1641 C C . ASP A 1 206 ? 24.468 21.137 10.094 1.00 52.97 206 ASP A C 1
ATOM 1643 O O . ASP A 1 206 ? 23.597 22.013 10.062 1.00 52.97 206 ASP A O 1
ATOM 1647 N N . ASP A 1 207 ? 24.768 20.431 8.989 1.00 50.09 207 ASP A N 1
ATOM 1648 C CA . ASP A 1 207 ? 24.113 20.654 7.682 1.00 50.09 207 ASP A CA 1
ATOM 1649 C C . ASP A 1 207 ? 23.484 19.374 7.080 1.00 50.09 207 ASP A C 1
ATOM 1651 O O . ASP A 1 207 ? 24.083 18.687 6.241 1.00 50.09 207 ASP A O 1
ATOM 1655 N N . PRO A 1 208 ? 22.221 19.052 7.430 1.00 48.19 208 PRO A N 1
ATOM 1656 C CA . PRO A 1 208 ? 21.525 17.866 6.926 1.00 48.19 208 PRO A CA 1
ATOM 1657 C C . PRO A 1 208 ? 21.219 17.912 5.417 1.00 48.19 208 PRO A C 1
ATOM 1659 O O . PRO A 1 208 ? 20.718 16.924 4.872 1.00 48.19 208 PRO A O 1
ATOM 1662 N N . ALA A 1 209 ? 21.504 19.019 4.717 1.00 47.62 209 ALA A N 1
ATOM 1663 C CA . ALA A 1 209 ? 21.312 19.129 3.272 1.00 47.62 209 ALA A CA 1
ATOM 1664 C C . ALA A 1 209 ? 22.503 18.603 2.446 1.00 47.62 209 ALA A C 1
ATOM 1666 O O . ALA A 1 209 ? 22.396 18.525 1.220 1.00 47.62 209 ALA A O 1
ATOM 1667 N N . ARG A 1 210 ? 23.626 18.236 3.084 1.00 44.12 210 ARG A N 1
ATOM 1668 C CA . ARG A 1 210 ? 24.894 17.933 2.393 1.00 44.12 210 ARG A CA 1
ATOM 1669 C C . ARG A 1 210 ? 25.276 16.458 2.270 1.00 44.12 210 ARG A C 1
ATOM 1671 O O . ARG A 1 210 ? 26.299 16.138 1.670 1.00 44.12 210 ARG A O 1
ATOM 1678 N N . LEU A 1 211 ? 24.443 15.549 2.762 1.00 39.00 211 LEU A N 1
ATOM 1679 C CA . LEU A 1 211 ? 24.700 14.114 2.677 1.00 39.00 211 LEU A CA 1
ATOM 1680 C C . LEU A 1 211 ? 24.407 13.603 1.266 1.00 39.00 211 LEU A C 1
ATOM 1682 O O . LEU A 1 211 ? 23.250 13.421 0.908 1.00 39.00 211 LEU A O 1
ATOM 1686 N N . GLY A 1 212 ? 25.444 13.332 0.476 1.00 39.72 212 GLY A N 1
ATOM 1687 C CA . GLY A 1 212 ? 25.322 12.643 -0.806 1.00 39.72 212 GLY A CA 1
ATOM 1688 C C . GLY A 1 212 ? 26.645 12.015 -1.224 1.00 39.72 212 GLY A C 1
ATOM 1689 O O . GLY A 1 212 ? 27.562 12.717 -1.632 1.00 39.72 212 GLY A O 1
ATOM 1690 N N . THR A 1 213 ? 26.750 10.688 -1.151 1.00 38.72 213 THR A N 1
ATOM 1691 C CA . THR A 1 213 ? 27.829 9.941 -1.810 1.00 38.72 213 THR A CA 1
ATOM 1692 C C . THR A 1 213 ? 27.414 9.671 -3.253 1.00 38.72 213 THR A C 1
ATOM 1694 O O . THR A 1 213 ? 26.318 9.166 -3.514 1.00 38.72 213 THR A O 1
ATOM 1697 N N . THR A 1 214 ? 28.286 10.017 -4.199 1.00 37.62 214 THR A N 1
ATOM 1698 C CA . THR A 1 214 ? 28.095 9.713 -5.621 1.00 37.62 214 THR A CA 1
ATOM 1699 C C . THR A 1 214 ? 29.009 8.543 -5.956 1.00 37.62 214 THR A C 1
ATOM 1701 O O . THR A 1 214 ? 30.220 8.666 -5.835 1.00 37.62 214 THR A O 1
ATOM 1704 N N . GLY A 1 215 ? 28.445 7.392 -6.323 1.00 37.28 215 GLY A N 1
ATOM 1705 C CA . GLY A 1 215 ? 29.232 6.288 -6.871 1.00 37.28 215 GLY A CA 1
ATOM 1706 C C . GLY A 1 215 ? 29.416 6.495 -8.369 1.00 37.28 215 GLY A C 1
ATOM 1707 O O . GLY A 1 215 ? 28.422 6.650 -9.087 1.00 37.28 215 GLY A O 1
ATOM 1708 N N . THR A 1 216 ? 30.660 6.494 -8.840 1.00 40.34 216 THR A N 1
ATOM 1709 C CA . THR A 1 216 ? 30.976 6.577 -10.269 1.00 40.34 216 THR A CA 1
ATOM 1710 C C . THR A 1 216 ? 31.586 5.247 -10.682 1.00 40.34 216 THR A C 1
ATOM 1712 O O . THR A 1 216 ? 32.583 4.825 -10.110 1.00 40.34 216 THR A O 1
ATOM 1715 N N . LEU A 1 217 ? 31.013 4.570 -11.677 1.00 38.62 217 LEU A N 1
ATOM 1716 C CA . LEU A 1 217 ? 31.693 3.451 -12.327 1.00 38.62 217 LEU A CA 1
ATOM 1717 C C . LEU A 1 217 ? 31.986 3.811 -13.781 1.00 38.62 217 LEU A C 1
ATOM 1719 O O . LEU A 1 217 ? 31.137 4.308 -14.530 1.00 38.62 217 LEU A O 1
ATOM 1723 N N . ALA A 1 218 ? 33.267 3.684 -14.103 1.00 42.28 218 ALA A N 1
ATOM 1724 C CA . ALA A 1 218 ? 33.893 4.173 -15.314 1.00 42.28 218 ALA A CA 1
ATOM 1725 C C . ALA A 1 218 ? 34.597 3.006 -16.000 1.00 42.28 218 ALA A C 1
ATOM 1727 O O . ALA A 1 218 ? 35.174 2.137 -15.352 1.00 42.28 218 ALA A O 1
ATOM 1728 N N . THR A 1 219 ? 34.571 2.993 -17.327 1.00 38.72 219 THR A N 1
ATOM 1729 C CA . THR A 1 219 ? 35.444 2.107 -18.100 1.00 38.72 219 THR A CA 1
ATOM 1730 C C . THR A 1 219 ? 36.870 2.650 -18.064 1.00 38.72 219 THR A C 1
ATOM 1732 O O . THR A 1 219 ? 37.056 3.872 -18.137 1.00 38.72 219 THR A O 1
ATOM 1735 N N . VAL A 1 220 ? 37.877 1.773 -18.070 1.00 36.91 220 VAL A N 1
ATOM 1736 C CA . VAL A 1 220 ? 39.282 2.151 -18.292 1.00 36.91 220 VAL A CA 1
ATOM 1737 C C . VAL A 1 220 ? 39.391 2.829 -19.670 1.00 36.91 220 VAL A C 1
ATOM 1739 O O . VAL A 1 220 ? 39.385 2.167 -20.702 1.00 36.91 220 VAL A O 1
ATOM 1742 N N . GLY A 1 221 ? 39.383 4.167 -19.696 1.00 41.94 221 GLY A N 1
ATOM 1743 C CA . GLY A 1 221 ? 39.238 4.965 -20.926 1.00 41.94 221 GLY A CA 1
ATOM 1744 C C . GLY A 1 221 ? 38.464 6.285 -20.787 1.00 41.94 221 GLY A C 1
ATOM 1745 O O . GLY A 1 221 ? 38.443 7.067 -21.734 1.00 41.94 221 GLY A O 1
ATOM 1746 N N . GLY A 1 222 ? 37.871 6.576 -19.620 1.00 32.84 222 GLY A N 1
ATOM 1747 C CA . GLY A 1 222 ? 37.435 7.936 -19.252 1.00 32.84 222 GLY A CA 1
ATOM 1748 C C . GLY A 1 222 ? 36.016 8.344 -19.670 1.00 32.84 222 GLY A C 1
ATOM 1749 O O . GLY A 1 222 ? 35.672 9.521 -19.591 1.00 32.84 222 GLY A O 1
ATOM 1750 N N . GLY A 1 223 ? 35.174 7.401 -20.096 1.00 37.19 223 GLY A N 1
ATOM 1751 C CA . GLY A 1 223 ? 33.739 7.639 -20.241 1.00 37.19 223 GLY A CA 1
ATOM 1752 C C . GLY A 1 223 ? 33.018 7.420 -18.912 1.00 37.19 223 GLY A C 1
ATOM 1753 O O . GLY A 1 223 ? 32.846 6.276 -18.495 1.00 37.19 223 GLY A O 1
ATOM 1754 N N . ASN A 1 224 ? 32.575 8.493 -18.253 1.00 36.19 224 ASN A N 1
ATOM 1755 C CA . ASN A 1 224 ? 31.695 8.386 -17.086 1.00 36.19 224 ASN A CA 1
ATOM 1756 C C . ASN A 1 224 ? 30.321 7.880 -17.554 1.00 36.19 224 ASN A C 1
ATOM 1758 O O . ASN A 1 224 ? 29.584 8.611 -18.218 1.00 36.19 224 ASN A O 1
ATOM 1762 N N . LEU A 1 225 ? 29.982 6.627 -17.240 1.00 43.78 225 LEU A N 1
ATOM 1763 C CA . LEU A 1 225 ? 28.697 6.017 -17.617 1.00 43.78 225 LEU A CA 1
ATOM 1764 C C . LEU A 1 225 ? 27.648 6.095 -16.497 1.00 43.78 225 LEU A C 1
ATOM 1766 O O . LEU A 1 225 ? 26.463 5.880 -16.751 1.00 43.78 225 LEU A O 1
ATOM 1770 N N . LEU A 1 226 ? 28.060 6.451 -15.277 1.00 44.25 226 LEU A N 1
ATOM 1771 C CA . LEU A 1 226 ? 27.213 6.498 -14.089 1.00 44.25 226 LEU A CA 1
ATOM 1772 C C . LEU A 1 226 ? 27.182 7.884 -13.455 1.00 44.25 226 LEU A C 1
ATOM 1774 O O . LEU A 1 226 ? 28.210 8.453 -13.117 1.00 44.25 226 LEU A O 1
ATOM 1778 N N . HIS A 1 227 ? 25.969 8.359 -13.203 1.00 34.44 227 HIS A N 1
ATOM 1779 C CA . HIS A 1 227 ? 25.673 9.216 -12.065 1.00 34.44 227 HIS A CA 1
ATOM 1780 C C . HIS A 1 227 ? 24.344 8.735 -11.485 1.00 34.44 227 HIS A C 1
ATOM 1782 O O . HIS A 1 227 ? 23.389 8.497 -12.226 1.00 34.44 227 HIS A O 1
ATOM 1788 N N . GLY A 1 228 ? 24.260 8.607 -10.169 1.00 34.44 228 GLY A N 1
ATOM 1789 C CA . GLY A 1 228 ? 23.016 8.352 -9.454 1.00 34.44 228 GLY A CA 1
ATOM 1790 C C . GLY A 1 228 ? 23.196 8.715 -7.982 1.00 34.44 228 GLY A C 1
ATOM 1791 O O . GLY A 1 228 ? 24.268 8.446 -7.440 1.00 34.44 228 GLY A O 1
ATOM 1792 N N . PRO A 1 229 ? 22.208 9.352 -7.331 1.00 35.22 229 PRO A N 1
ATOM 1793 C CA . PRO A 1 229 ? 22.284 9.605 -5.900 1.00 35.22 229 PRO A CA 1
ATOM 1794 C C . PRO A 1 229 ? 22.065 8.293 -5.137 1.00 35.22 229 PRO A C 1
ATOM 1796 O O . PRO A 1 229 ? 21.072 7.596 -5.354 1.00 35.22 229 PRO A O 1
ATOM 1799 N N . ILE A 1 230 ? 22.973 7.963 -4.218 1.00 40.50 230 ILE A N 1
ATOM 1800 C CA . ILE A 1 230 ? 22.809 6.839 -3.292 1.00 40.50 230 ILE A CA 1
ATOM 1801 C C . ILE A 1 230 ? 21.904 7.308 -2.140 1.00 40.50 230 ILE A C 1
ATOM 1803 O O . ILE A 1 230 ? 22.378 7.710 -1.078 1.00 40.50 230 ILE A O 1
ATOM 1807 N N . HIS A 1 231 ? 20.580 7.288 -2.332 1.00 38.59 231 HIS A N 1
ATOM 1808 C CA . HIS A 1 231 ? 19.620 7.514 -1.244 1.00 38.59 231 HIS A CA 1
ATOM 1809 C C . HIS A 1 231 ? 18.617 6.374 -1.072 1.00 38.59 231 HIS A C 1
ATOM 1811 O O . HIS A 1 231 ? 18.079 5.821 -2.025 1.00 38.59 231 HIS A O 1
ATOM 1817 N N . ARG A 1 232 ? 18.354 6.067 0.206 1.00 42.38 232 ARG A N 1
ATOM 1818 C CA . ARG A 1 232 ? 17.425 5.057 0.730 1.00 42.38 232 ARG A CA 1
ATOM 1819 C C . ARG A 1 232 ? 15.966 5.529 0.690 1.00 42.38 232 ARG A C 1
ATOM 1821 O O . ARG A 1 232 ? 15.354 5.751 1.733 1.00 42.38 232 ARG A O 1
ATOM 1828 N N . THR A 1 233 ? 15.396 5.673 -0.498 1.00 35.72 233 THR A N 1
ATOM 1829 C CA . THR A 1 233 ? 13.939 5.800 -0.664 1.00 35.72 233 THR A CA 1
ATOM 1830 C C . THR A 1 233 ? 13.499 4.990 -1.872 1.00 35.72 233 THR A C 1
ATOM 1832 O O . THR A 1 233 ? 13.898 5.306 -2.986 1.00 35.72 233 THR A O 1
ATOM 1835 N N . ALA A 1 234 ? 12.652 3.990 -1.603 1.00 32.81 234 ALA A N 1
ATOM 1836 C CA . ALA A 1 234 ? 12.125 2.980 -2.521 1.00 32.81 234 ALA A CA 1
ATOM 1837 C C . ALA A 1 234 ? 13.177 2.003 -3.087 1.00 32.81 234 ALA A C 1
ATOM 1839 O O . ALA A 1 234 ? 14.282 2.386 -3.456 1.00 32.81 234 ALA A O 1
ATOM 1840 N N . GLY A 1 235 ? 12.823 0.713 -3.161 1.00 33.72 235 GLY A N 1
ATOM 1841 C CA . GLY A 1 235 ? 13.548 -0.264 -3.988 1.00 33.72 235 GLY A CA 1
ATOM 1842 C C . GLY A 1 235 ? 13.659 0.205 -5.450 1.00 33.72 235 GLY A C 1
ATOM 1843 O O . GLY A 1 235 ? 13.038 1.212 -5.794 1.00 33.72 235 GLY A O 1
ATOM 1844 N N . PRO A 1 236 ? 14.429 -0.491 -6.310 1.00 31.19 236 PRO A N 1
ATOM 1845 C CA . PRO A 1 236 ? 14.915 0.036 -7.590 1.00 31.19 236 PRO A CA 1
ATOM 1846 C C . PRO A 1 236 ? 13.815 0.775 -8.364 1.00 31.19 236 PRO A C 1
ATOM 1848 O O . PRO A 1 236 ? 12.849 0.186 -8.852 1.00 31.19 236 PRO A O 1
ATOM 1851 N N . CYS A 1 237 ? 13.933 2.101 -8.413 1.00 28.03 237 CYS A N 1
ATOM 1852 C CA . CYS A 1 237 ? 13.032 2.976 -9.141 1.00 28.03 237 CYS A CA 1
ATOM 1853 C C . CYS A 1 237 ? 13.702 3.345 -10.463 1.00 28.03 237 CYS A C 1
ATOM 1855 O O . CYS A 1 237 ? 14.776 3.946 -10.520 1.00 28.03 237 CYS A O 1
ATOM 1857 N N . ILE A 1 238 ? 13.078 2.901 -11.550 1.00 39.91 238 ILE A N 1
ATOM 1858 C CA . ILE A 1 238 ? 13.719 2.880 -12.852 1.00 39.91 238 ILE A CA 1
ATOM 1859 C C . ILE A 1 238 ? 13.510 4.212 -13.607 1.00 39.91 238 ILE A C 1
ATOM 1861 O O . ILE A 1 238 ? 12.531 4.388 -14.324 1.00 39.91 238 ILE A O 1
ATOM 1865 N N . ASP A 1 239 ? 14.452 5.151 -13.450 1.00 43.66 239 ASP A N 1
ATOM 1866 C CA . ASP A 1 239 ? 14.660 6.332 -14.320 1.00 43.66 239 ASP A CA 1
ATOM 1867 C C . ASP A 1 239 ? 15.081 5.904 -15.754 1.00 43.66 239 ASP A C 1
ATOM 1869 O O . ASP A 1 239 ? 15.579 4.794 -15.954 1.00 43.66 239 ASP A O 1
ATOM 1873 N N . THR A 1 240 ? 14.941 6.795 -16.744 1.00 42.16 240 THR A N 1
ATOM 1874 C CA . THR A 1 240 ? 15.435 6.750 -18.146 1.00 42.16 240 THR A CA 1
ATOM 1875 C C . THR A 1 240 ? 16.816 6.100 -18.341 1.00 42.16 240 THR A C 1
ATOM 1877 O O . THR A 1 240 ? 17.132 5.575 -19.408 1.00 42.16 240 THR A O 1
ATOM 1880 N N . ARG A 1 241 ? 17.635 6.058 -17.289 1.00 50.03 241 ARG A N 1
ATOM 1881 C CA . ARG A 1 241 ? 18.961 5.432 -17.229 1.00 50.03 241 ARG A CA 1
ATOM 1882 C C . ARG A 1 241 ? 18.956 3.890 -17.249 1.00 50.03 241 ARG A C 1
ATOM 1884 O O . ARG A 1 241 ? 19.995 3.304 -17.542 1.00 50.03 241 ARG A O 1
ATOM 1891 N N . HIS A 1 242 ? 17.834 3.200 -17.017 1.00 54.72 242 HIS A N 1
ATOM 1892 C CA . HIS A 1 242 ? 17.857 1.739 -16.798 1.00 54.72 242 HIS A CA 1
ATOM 1893 C C . HIS A 1 242 ? 17.720 0.847 -18.040 1.00 54.72 242 HIS A C 1
ATOM 1895 O O . HIS A 1 242 ? 18.142 -0.306 -18.008 1.00 54.72 242 HIS A O 1
ATOM 1901 N N . GLY A 1 243 ? 17.199 1.347 -19.165 1.00 50.91 243 GLY A N 1
ATOM 1902 C CA . GLY A 1 243 ? 17.316 0.599 -20.429 1.00 50.91 243 GLY A CA 1
ATOM 1903 C C . GLY A 1 243 ? 18.792 0.376 -20.790 1.00 50.91 243 GLY A C 1
ATOM 1904 O O . GLY A 1 243 ? 19.187 -0.696 -21.239 1.00 50.91 243 GLY A O 1
ATOM 1905 N N . ARG A 1 244 ? 19.631 1.371 -20.473 1.00 54.00 244 ARG A N 1
ATOM 1906 C CA . ARG A 1 244 ? 21.091 1.295 -20.591 1.00 54.00 244 ARG A CA 1
ATOM 1907 C C . ARG A 1 244 ? 21.701 0.355 -19.546 1.00 54.00 244 ARG A C 1
ATOM 1909 O O . ARG A 1 244 ? 22.607 -0.397 -19.878 1.00 54.00 244 ARG A O 1
ATOM 1916 N N . TYR A 1 245 ? 21.169 0.345 -18.324 1.00 62.62 245 TYR A N 1
ATOM 1917 C CA . TYR A 1 245 ? 21.589 -0.548 -17.235 1.00 62.62 245 TYR A CA 1
ATOM 1918 C C . TYR A 1 245 ? 21.497 -2.037 -17.607 1.00 62.62 245 TYR A C 1
ATOM 1920 O O . TYR A 1 245 ? 22.500 -2.738 -17.496 1.00 62.62 245 TYR A O 1
ATOM 1928 N N . ILE A 1 246 ? 20.352 -2.506 -18.127 1.00 59.78 246 ILE A N 1
ATOM 1929 C CA . ILE A 1 246 ? 20.168 -3.923 -18.507 1.00 59.78 246 ILE A CA 1
ATOM 1930 C C . ILE A 1 246 ? 21.169 -4.333 -19.594 1.00 59.78 246 ILE A C 1
ATOM 1932 O O . ILE A 1 246 ? 21.817 -5.364 -19.466 1.00 59.78 246 ILE A O 1
ATOM 1936 N N . ALA A 1 247 ? 21.351 -3.499 -20.623 1.00 57.62 247 ALA A N 1
ATOM 1937 C CA . ALA A 1 247 ? 22.291 -3.795 -21.704 1.00 57.62 247 ALA A CA 1
ATOM 1938 C C . ALA A 1 247 ? 23.763 -3.783 -21.267 1.00 57.62 247 ALA A C 1
ATOM 1940 O O . ALA A 1 247 ? 24.585 -4.435 -21.903 1.00 57.62 247 ALA A O 1
ATOM 1941 N N . THR A 1 248 ? 24.099 -3.049 -20.203 1.00 61.31 248 THR A N 1
ATOM 1942 C CA . THR A 1 248 ? 25.484 -2.928 -19.723 1.00 61.31 248 THR A CA 1
ATOM 1943 C C . THR A 1 248 ? 25.846 -4.027 -18.719 1.00 61.31 248 THR A C 1
ATOM 1945 O O . THR A 1 248 ? 26.990 -4.465 -18.703 1.00 61.31 248 THR A O 1
ATOM 1948 N N . LEU A 1 249 ? 24.891 -4.496 -17.903 1.00 68.31 249 LEU A N 1
ATOM 1949 C CA . LEU A 1 249 ? 25.120 -5.576 -16.930 1.00 68.31 249 LEU A CA 1
ATOM 1950 C C . LEU A 1 249 ? 25.006 -6.977 -17.529 1.00 68.31 249 LEU A C 1
ATOM 1952 O O . LEU A 1 249 ? 25.780 -7.858 -17.166 1.00 68.31 249 LEU A O 1
ATOM 1956 N N . ASP A 1 250 ? 24.059 -7.178 -18.444 1.00 79.62 250 ASP A N 1
ATOM 1957 C CA . ASP A 1 250 ? 23.926 -8.415 -19.206 1.00 79.62 250 ASP A CA 1
ATOM 1958 C C . ASP A 1 250 ? 23.825 -8.071 -20.700 1.00 79.62 250 ASP A C 1
ATOM 1960 O O . ASP A 1 250 ? 22.736 -7.792 -21.223 1.00 79.62 250 ASP A O 1
ATOM 1964 N N . PRO A 1 251 ? 24.962 -8.097 -21.420 1.00 84.56 251 PRO A N 1
ATOM 1965 C CA . PRO A 1 251 ? 24.982 -7.865 -22.856 1.00 84.56 251 PRO A CA 1
ATOM 1966 C C . PRO A 1 251 ? 24.010 -8.757 -23.639 1.00 84.56 251 PRO A C 1
ATOM 1968 O O . PRO A 1 251 ? 23.435 -8.309 -24.631 1.00 84.56 251 PRO A O 1
ATOM 1971 N N . ALA A 1 252 ? 23.777 -10.001 -23.204 1.00 81.50 252 ALA A N 1
ATOM 1972 C CA . ALA A 1 252 ? 22.862 -10.909 -23.893 1.00 81.50 252 ALA A CA 1
ATOM 1973 C C . ALA A 1 252 ? 21.400 -10.465 -23.727 1.00 81.50 252 ALA A C 1
ATOM 1975 O O . ALA A 1 252 ? 20.634 -10.485 -24.698 1.00 81.50 252 ALA A O 1
ATOM 1976 N N . ALA A 1 253 ? 21.019 -10.000 -22.534 1.00 78.00 253 ALA A N 1
ATOM 1977 C CA . ALA A 1 253 ? 19.705 -9.401 -22.303 1.00 78.00 253 ALA A CA 1
ATOM 1978 C C . ALA A 1 253 ? 19.520 -8.108 -23.119 1.00 78.00 253 ALA A C 1
ATOM 1980 O O . ALA A 1 253 ? 18.474 -7.913 -23.742 1.00 78.00 253 ALA A O 1
ATOM 1981 N N . GLY A 1 254 ? 20.552 -7.256 -23.183 1.00 84.44 254 GLY A N 1
ATOM 1982 C CA . GLY A 1 254 ? 20.549 -6.037 -23.999 1.00 84.44 254 GLY A CA 1
ATOM 1983 C C . GLY A 1 254 ? 20.329 -6.294 -25.491 1.00 84.44 254 GLY A C 1
ATOM 1984 O O . GLY A 1 254 ? 19.511 -5.618 -26.119 1.00 84.44 254 GLY A O 1
ATOM 1985 N N . LEU A 1 255 ? 21.019 -7.292 -26.051 1.00 86.62 255 LEU A N 1
ATOM 1986 C CA . LEU A 1 255 ? 20.852 -7.705 -27.450 1.00 86.62 255 LEU A CA 1
ATOM 1987 C C . LEU A 1 255 ? 19.454 -8.275 -27.713 1.00 86.62 255 LEU A C 1
ATOM 1989 O O . LEU A 1 255 ? 18.801 -7.865 -28.670 1.00 86.62 255 LEU A O 1
ATOM 1993 N N . THR A 1 256 ? 18.962 -9.143 -26.826 1.00 85.12 256 THR A N 1
ATOM 1994 C CA . THR A 1 256 ? 17.620 -9.736 -26.945 1.00 85.12 256 THR A CA 1
ATOM 1995 C C . THR A 1 256 ? 16.537 -8.657 -26.962 1.00 85.12 256 THR A C 1
ATOM 1997 O O . THR A 1 256 ? 15.645 -8.671 -27.809 1.00 85.12 256 THR A O 1
ATOM 2000 N N . LEU A 1 257 ? 16.627 -7.678 -26.058 1.00 84.88 257 LEU A N 1
ATOM 2001 C CA . LEU A 1 257 ? 15.676 -6.571 -25.998 1.00 84.88 257 LEU A CA 1
ATOM 2002 C C . LEU A 1 257 ? 15.726 -5.698 -27.260 1.00 84.88 257 LEU A C 1
ATOM 2004 O O . LEU A 1 257 ? 14.685 -5.252 -27.745 1.00 84.88 257 LEU A O 1
ATOM 2008 N N . ALA A 1 258 ? 16.919 -5.468 -27.808 1.00 89.38 258 ALA A N 1
ATOM 2009 C CA . ALA A 1 258 ? 17.062 -4.732 -29.054 1.00 89.38 258 ALA A CA 1
ATOM 2010 C C . ALA A 1 258 ? 16.410 -5.457 -30.240 1.00 89.38 258 ALA A C 1
ATOM 2012 O O . ALA A 1 258 ? 15.738 -4.813 -31.043 1.00 89.38 258 ALA A O 1
ATOM 2013 N N . ASP A 1 259 ? 16.559 -6.779 -30.334 1.00 90.44 259 ASP A N 1
ATOM 2014 C CA . ASP A 1 259 ? 15.943 -7.578 -31.398 1.00 90.44 259 ASP A CA 1
ATOM 2015 C C . ASP A 1 259 ? 14.412 -7.574 -31.308 1.00 90.44 259 ASP A C 1
ATOM 2017 O O . ASP A 1 259 ? 13.731 -7.456 -32.330 1.00 90.44 259 ASP A O 1
ATOM 2021 N N . VAL A 1 260 ? 13.862 -7.607 -30.089 1.00 87.94 260 VAL A N 1
ATOM 2022 C CA . VAL A 1 260 ? 12.417 -7.451 -29.861 1.00 87.94 260 VAL A CA 1
ATOM 2023 C C . VAL A 1 260 ? 11.929 -6.083 -30.337 1.00 87.94 260 VAL A C 1
ATOM 2025 O O . VAL A 1 260 ? 10.918 -6.012 -31.035 1.00 87.94 260 VAL A O 1
ATOM 2028 N N . LEU A 1 261 ? 12.635 -4.997 -30.007 1.00 88.81 261 LEU A N 1
ATOM 2029 C CA . LEU A 1 261 ? 12.254 -3.654 -30.461 1.00 88.81 261 LEU A CA 1
ATOM 2030 C C . LEU A 1 261 ? 12.273 -3.548 -31.987 1.00 88.81 261 LEU A C 1
ATOM 2032 O O . LEU A 1 261 ? 11.325 -3.039 -32.579 1.00 88.81 261 LEU A O 1
ATOM 2036 N N . ASP A 1 262 ? 13.313 -4.073 -32.628 1.00 93.88 262 ASP A N 1
ATOM 2037 C CA . ASP A 1 262 ? 13.456 -4.040 -34.085 1.00 93.88 262 ASP A CA 1
ATOM 2038 C C . ASP A 1 262 ? 12.321 -4.810 -34.785 1.00 93.88 262 ASP A C 1
ATOM 2040 O O . ASP A 1 262 ? 11.730 -4.323 -35.751 1.00 93.88 262 ASP A O 1
ATOM 2044 N N . ALA A 1 263 ? 11.938 -5.972 -34.240 1.00 90.88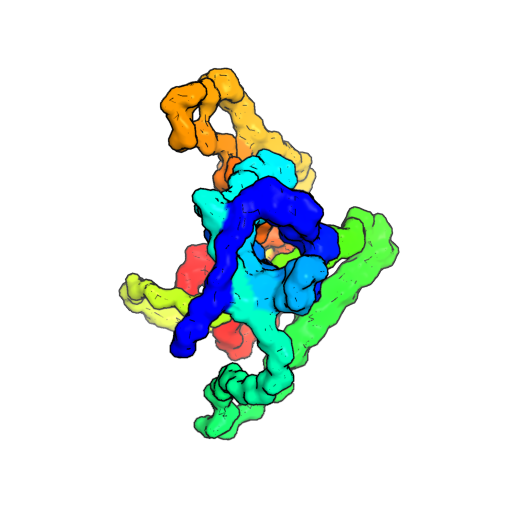 263 ALA A N 1
ATOM 2045 C CA . ALA A 1 263 ? 10.808 -6.758 -34.734 1.00 90.88 263 ALA A CA 1
ATOM 2046 C C . ALA A 1 263 ? 9.458 -6.032 -34.571 1.00 90.88 263 ALA A C 1
ATOM 2048 O O . ALA A 1 263 ? 8.576 -6.168 -35.420 1.00 90.88 263 ALA A O 1
ATOM 2049 N N . GLN A 1 264 ? 9.295 -5.244 -33.505 1.00 91.31 264 GLN A N 1
ATOM 2050 C CA . GLN A 1 264 ? 8.067 -4.492 -33.219 1.00 91.31 264 GLN A CA 1
ATOM 2051 C C . GLN A 1 264 ? 8.004 -3.127 -33.922 1.00 91.31 264 GLN A C 1
ATOM 2053 O O . GLN A 1 264 ? 6.928 -2.531 -34.001 1.00 91.31 264 GLN A O 1
ATOM 2058 N N . ALA A 1 265 ? 9.112 -2.634 -34.484 1.00 92.56 265 ALA A N 1
ATOM 2059 C CA . ALA A 1 265 ? 9.180 -1.308 -35.098 1.00 92.56 265 ALA A CA 1
ATOM 2060 C C . ALA A 1 265 ? 8.145 -1.100 -36.217 1.00 92.56 265 ALA A C 1
ATOM 2062 O O . ALA A 1 265 ? 7.610 -0.006 -36.366 1.00 92.56 265 ALA A O 1
ATOM 2063 N N . ALA A 1 266 ? 7.820 -2.144 -36.987 1.00 87.88 266 ALA A N 1
ATOM 2064 C CA . ALA A 1 266 ? 6.822 -2.061 -38.055 1.00 87.88 266 ALA A CA 1
ATOM 2065 C C . ALA A 1 266 ? 5.373 -1.948 -37.541 1.00 87.88 266 ALA A C 1
ATOM 2067 O O . ALA A 1 266 ? 4.518 -1.435 -38.260 1.00 87.88 266 ALA A O 1
ATOM 2068 N N . GLY A 1 267 ? 5.098 -2.425 -36.322 1.00 86.75 267 GLY A N 1
ATOM 2069 C CA . GLY A 1 267 ? 3.760 -2.410 -35.727 1.00 86.75 267 GLY A CA 1
ATOM 2070 C C . GLY A 1 267 ? 3.365 -1.054 -35.144 1.00 86.75 267 GLY A C 1
ATOM 2071 O O . GLY A 1 267 ? 2.177 -0.762 -35.045 1.00 86.75 267 GLY A O 1
ATOM 2072 N N . GLY A 1 268 ? 4.347 -0.216 -34.784 1.00 82.25 268 GLY A N 1
ATOM 2073 C CA . GLY A 1 268 ? 4.099 1.127 -34.252 1.00 82.25 268 GLY A CA 1
ATOM 2074 C C . GLY A 1 268 ? 3.310 1.143 -32.937 1.00 82.25 268 GLY A C 1
ATOM 2075 O O . GLY A 1 268 ? 2.588 2.103 -32.679 1.00 82.25 268 GLY A O 1
ATOM 2076 N N . ASP A 1 269 ? 3.416 0.086 -32.127 1.00 90.50 269 ASP A N 1
ATOM 2077 C CA . ASP A 1 269 ? 2.717 -0.021 -30.844 1.00 90.50 269 ASP A CA 1
ATOM 2078 C C . ASP A 1 269 ? 3.112 1.135 -29.904 1.00 90.50 269 ASP A C 1
ATOM 2080 O O . ASP A 1 269 ? 4.295 1.418 -29.694 1.00 90.50 269 ASP A O 1
ATOM 2084 N N . ALA A 1 270 ? 2.113 1.818 -29.339 1.00 87.50 270 ALA A N 1
ATOM 2085 C CA . ALA A 1 270 ? 2.317 3.026 -28.541 1.00 87.50 270 ALA A CA 1
ATOM 2086 C C . ALA A 1 270 ? 3.118 2.774 -27.250 1.00 87.50 270 ALA A C 1
ATOM 2088 O O . ALA A 1 270 ? 3.881 3.643 -26.823 1.00 87.50 270 ALA A O 1
ATOM 2089 N N . LEU A 1 271 ? 2.994 1.589 -26.639 1.00 82.94 271 LEU A N 1
ATOM 2090 C CA . LEU A 1 271 ? 3.778 1.229 -25.454 1.00 82.94 271 LEU A CA 1
ATOM 2091 C C . LEU A 1 271 ? 5.235 0.964 -25.831 1.00 82.94 271 LEU A C 1
ATOM 2093 O O . LEU A 1 271 ? 6.145 1.400 -25.122 1.00 82.94 271 LEU A O 1
ATOM 2097 N N . VAL A 1 272 ? 5.460 0.290 -26.961 1.00 87.31 272 VAL A N 1
ATOM 2098 C CA . VAL A 1 272 ? 6.808 0.056 -27.502 1.00 87.31 272 VAL A CA 1
ATOM 2099 C C . VAL A 1 272 ? 7.484 1.384 -27.849 1.00 87.31 272 VAL A C 1
ATOM 2101 O O . VAL A 1 272 ? 8.656 1.580 -27.523 1.00 87.31 272 VAL A O 1
ATOM 2104 N N . LEU A 1 273 ? 6.743 2.331 -28.428 1.00 91.44 273 LEU A N 1
ATOM 2105 C CA . LEU A 1 273 ? 7.234 3.678 -28.718 1.00 91.44 273 LEU A CA 1
ATOM 2106 C C . LEU A 1 273 ? 7.596 4.456 -27.442 1.00 91.44 273 LEU A C 1
ATOM 2108 O O . LEU A 1 273 ? 8.687 5.018 -27.353 1.00 91.44 273 LEU A O 1
ATOM 2112 N N . ALA A 1 274 ? 6.726 4.454 -26.428 1.00 86.56 274 ALA A N 1
ATOM 2113 C CA . ALA A 1 274 ? 7.005 5.110 -25.148 1.00 86.56 274 ALA A CA 1
ATOM 2114 C C . ALA A 1 274 ? 8.253 4.523 -24.465 1.00 86.56 274 ALA A C 1
ATOM 2116 O O . ALA A 1 274 ? 9.073 5.247 -23.894 1.00 86.56 274 ALA A O 1
ATOM 2117 N N . PHE A 1 275 ? 8.431 3.204 -24.555 1.00 84.75 275 PHE A N 1
ATOM 2118 C CA . PHE A 1 275 ? 9.629 2.528 -24.070 1.00 84.75 275 PHE A CA 1
ATOM 2119 C C . PHE A 1 275 ? 10.886 2.921 -24.863 1.00 84.75 275 PHE A C 1
ATOM 2121 O O . PHE A 1 275 ? 11.924 3.208 -24.261 1.00 84.75 275 PHE A O 1
ATOM 2128 N N . ALA A 1 276 ? 10.791 3.008 -26.193 1.00 89.50 276 ALA A N 1
ATOM 2129 C CA . ALA A 1 276 ? 11.879 3.456 -27.060 1.00 89.50 276 ALA A CA 1
ATOM 2130 C C . ALA A 1 276 ? 12.342 4.885 -26.728 1.00 89.50 276 ALA A C 1
ATOM 2132 O O . ALA A 1 276 ? 13.542 5.109 -26.556 1.00 89.50 276 ALA A O 1
ATOM 2133 N N . HIS A 1 277 ? 11.414 5.830 -26.535 1.00 90.06 277 HIS A N 1
ATOM 2134 C CA . HIS A 1 277 ? 11.754 7.190 -26.101 1.00 90.06 277 HIS A CA 1
ATOM 2135 C C . HIS A 1 277 ? 12.510 7.190 -24.767 1.00 90.06 277 HIS A C 1
ATOM 2137 O O . HIS A 1 277 ? 13.553 7.833 -24.648 1.00 90.06 277 HIS A O 1
ATOM 2143 N N . ARG A 1 278 ? 12.081 6.378 -23.790 1.00 85.06 278 ARG A N 1
ATOM 2144 C CA . ARG A 1 278 ? 12.793 6.251 -22.506 1.00 85.06 278 ARG A CA 1
ATOM 2145 C C . ARG A 1 278 ? 14.220 5.726 -22.662 1.00 85.06 278 ARG A C 1
ATOM 2147 O O . ARG A 1 278 ? 15.116 6.275 -22.027 1.00 85.06 278 ARG A O 1
ATOM 2154 N N . ILE A 1 279 ? 14.453 4.718 -23.509 1.00 85.44 279 ILE A N 1
ATOM 2155 C CA . ILE A 1 279 ? 15.807 4.201 -23.811 1.00 85.44 279 ILE A CA 1
ATOM 2156 C C . ILE A 1 279 ? 16.703 5.304 -24.389 1.00 85.44 279 ILE A C 1
ATOM 2158 O O . ILE A 1 279 ? 17.886 5.416 -24.038 1.00 85.44 279 ILE A O 1
ATOM 2162 N N . LEU A 1 280 ? 16.132 6.119 -25.275 1.00 87.56 280 LEU A N 1
ATOM 2163 C CA . LEU A 1 280 ? 16.823 7.231 -25.919 1.00 87.56 280 LEU A CA 1
ATOM 2164 C C . LEU A 1 280 ? 17.026 8.429 -24.975 1.00 87.56 280 LEU A C 1
ATOM 2166 O O . LEU A 1 280 ? 17.864 9.284 -25.258 1.00 87.56 280 LEU A O 1
ATOM 2170 N N . GLY A 1 281 ? 16.344 8.468 -23.825 1.00 85.31 281 GLY A N 1
ATOM 2171 C CA . GLY A 1 281 ? 16.313 9.637 -22.939 1.00 85.31 281 GLY A CA 1
ATOM 2172 C C . GLY A 1 281 ? 15.477 10.785 -23.514 1.00 85.31 281 GLY A C 1
ATOM 2173 O O . GLY A 1 281 ? 15.661 11.944 -23.145 1.00 85.31 281 GLY A O 1
ATOM 2174 N N . GLU A 1 282 ? 14.583 10.465 -24.442 1.00 86.19 282 GL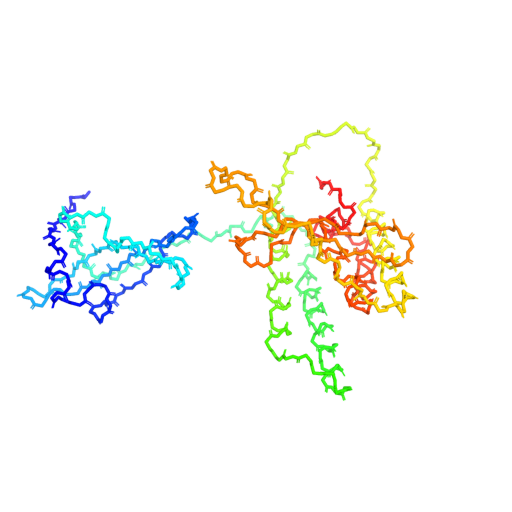U A N 1
ATOM 2175 C CA . GLU A 1 282 ? 13.620 11.376 -25.038 1.00 86.19 282 GLU A CA 1
ATOM 2176 C C . GLU A 1 282 ? 12.314 11.322 -24.239 1.00 86.19 282 GLU A C 1
ATOM 2178 O O . GLU A 1 282 ? 11.959 10.301 -23.649 1.00 86.19 282 GLU A O 1
ATOM 2183 N N . GLN A 1 283 ? 11.604 12.445 -24.187 1.00 74.25 283 GLN A N 1
ATOM 2184 C CA . GLN A 1 283 ? 10.240 12.460 -23.666 1.00 74.25 283 GLN A CA 1
ATOM 2185 C C . GLN A 1 283 ? 9.302 12.008 -24.797 1.00 74.25 283 GLN A C 1
ATOM 2187 O O . GLN A 1 283 ? 9.516 12.471 -25.923 1.00 74.25 283 GLN A O 1
ATOM 2192 N N . PRO A 1 284 ? 8.340 11.108 -24.525 1.00 58.56 284 PRO A N 1
ATOM 2193 C CA . PRO A 1 284 ? 7.317 10.731 -25.497 1.00 58.56 284 PRO A CA 1
ATOM 2194 C C . PRO A 1 284 ? 6.396 11.906 -25.854 1.00 58.56 284 PRO A C 1
ATOM 2196 O O . PRO A 1 284 ? 6.302 12.866 -25.051 1.00 58.56 284 PRO A O 1
#

Foldseek 3Di:
DDWDKDWDFPVRCVVVVPPPPFFPDKDFDDPPDQFWTKMKTWGQDPPPRWIWIFIFIDTPDPPGDDGGAPDGRTMITTDDDDDDPDDDDDDDPPPPPDDDPPPPPVVLVVVVVVVLVVVVVVCVVVVNDDDPVNSVVVVVVVVVVLVVLPDDDDDDDDDDPDDQLLVLLLVLLVLLLVLLVCLVVLPDDWDWDFPPPPPVVQPPVPDPPRDWGWTWTDRPPDDGLDTDTPDPGDDDDDALSVLSVQSNVHVVSSNVVSVSSNVCSVVSDSSSSSVSCSSVVHHD

pLDDT: mean 70.71, std 22.22, range [28.03, 98.12]

Mean predicted aligned error: 18.35 Å

Secondary structure (DSSP, 8-state):
-PPPEEEE-HHHHHHTTTTTTSEEEEEEEE--SSSEEEEEEEEE-TTT--EEEEEEEEESSTT----S-SSSSEEEEEE--------PPPP--S-SSS------HHHHHHHHHHHHHHHHHHHHHTT----HHHHHHHHHHHHHHHHHHSS-------------HHHHHHHHHHHHHHHHHHHHHT-----EEE----TTTS--TT-TT----BEEEB-TTS-B----B---SSS----TTHHHHHHHH-HHHHHHHHHHHHHHTTTT-HHHHHHHHHHHT---

Radius of gyration: 26.43 Å; Cα contacts (8 Å, |Δi|>4): 324; chains: 1; bounding box: 65×49×67 Å

Nearest PDB structures (foldseek):
  5kku-assembly1_A  TM=2.660E-01  e=1.165E+00  Bacillus amyloliquefaciens
  5kku-assembly3_C  TM=2.490E-01  e=1.102E+00  Bacillus amyloliquefaciens
  5zyg-assembly1_A  TM=4.118E-01  e=9.306E+00  Homo sapiens
  5jjd-assembly1_B  TM=3.975E-01  e=8.798E+00  Homo sapiens
  5kku-assembly2_B  TM=2.654E-01  e=5.939E+00  Bacillus amyloliquefaciens

Organism: NCBI:txid159449

Sequence (284 aa):
MTEITRTFTHDELDELDVPFEHMVEEHVTDTSHRWHTTHEGVFRHPADGRHYRIRWQMPATERQECDLWLTDPVVAVEVEQRPVTAMQWVPVDEAIDAASPVRESRTTWEHIAAAIQARGDELRESGGELSSREIRDAYHDAARMVRAAATPTTHGRSPAEPEQPADTIRRAATHLRALANAAAQGGGEWEFHQDDADLADLFDEDDPARLGTTGTLATVGGGNLLHGPIHRTAGPCIDTRHGRYIATLDPAAGLTLADVLDAQAAGGDALVLAFAHRILGEQP